Protein AF-A0A847HQ14-F1 (afdb_monomer_lite)

Foldseek 3Di:
DVVVVVVVCVPPVDPPDDDPVVVVLVVLLVVLVVLLVVLVVVVVVCVVVVVPDPVSVVVSVVSPVVSCVSVVVSVVVVVDDDPPPPPPPVVVVVVVVVVVVVVVVVVVVCVVVPHPVVVVLVVLLVVLLVLVLVLLVLQLCLQQPCDPPHNPDTHGDFGDQDSVSSQVSRDPDRRDQARPPPRHGWDWDDPDRFKIKTKDAGQAFDDDPALRQSGDHHTIDIHIDGSPDDSRD

Structure (mmCIF, N/CA/C/O backbone):
data_AF-A0A847HQ14-F1
#
_entry.id   AF-A0A847HQ14-F1
#
loop_
_atom_site.group_PDB
_atom_site.id
_atom_site.type_symbol
_atom_site.label_atom_id
_atom_site.label_alt_id
_atom_site.label_comp_id
_atom_site.label_asym_id
_atom_site.label_entity_id
_atom_site.label_seq_id
_atom_site.pdbx_PDB_ins_code
_atom_site.Cartn_x
_atom_site.Cartn_y
_atom_site.Cartn_z
_atom_site.occupancy
_atom_site.B_iso_or_equiv
_atom_site.auth_seq_id
_atom_site.auth_comp_id
_atom_site.auth_asym_id
_atom_site.auth_atom_id
_atom_site.pdbx_PDB_model_num
ATOM 1 N N . LEU A 1 1 ? 15.972 20.945 -44.635 1.00 46.16 1 LEU A N 1
ATOM 2 C CA . LEU A 1 1 ? 17.225 21.234 -43.891 1.00 46.16 1 LEU A CA 1
ATOM 3 C C . LEU A 1 1 ? 18.258 20.093 -43.917 1.00 46.16 1 LEU A C 1
ATOM 5 O O . LEU A 1 1 ? 19.438 20.391 -44.000 1.00 46.16 1 LEU A O 1
ATOM 9 N N . SER A 1 2 ? 17.854 18.816 -43.976 1.00 41.84 2 SER A N 1
ATOM 10 C CA . SER A 1 2 ? 18.766 17.648 -44.037 1.00 41.84 2 SER A CA 1
ATOM 11 C C . SER A 1 2 ? 19.684 17.559 -45.283 1.00 41.84 2 SER A C 1
ATOM 13 O O . SER A 1 2 ? 20.801 17.065 -45.177 1.00 41.84 2 SER A O 1
ATOM 15 N N . ARG A 1 3 ? 19.291 18.093 -46.454 1.00 42.69 3 ARG A N 1
ATOM 16 C CA . ARG A 1 3 ? 20.113 18.004 -47.685 1.00 42.69 3 ARG A CA 1
ATOM 17 C C . ARG A 1 3 ? 21.369 18.887 -47.696 1.00 42.69 3 ARG A C 1
ATOM 19 O O . ARG A 1 3 ? 22.329 18.534 -48.368 1.00 42.69 3 ARG A O 1
ATOM 26 N N . ARG A 1 4 ? 21.387 20.013 -46.968 1.00 46.00 4 ARG A N 1
ATOM 27 C CA . ARG A 1 4 ? 22.552 20.924 -46.964 1.00 46.00 4 ARG A CA 1
ATOM 28 C C . ARG A 1 4 ? 23.667 20.449 -46.030 1.00 46.00 4 ARG A C 1
ATOM 30 O O . ARG A 1 4 ? 24.830 20.616 -46.362 1.00 46.00 4 ARG A O 1
ATOM 37 N N . VAL A 1 5 ? 23.315 19.741 -44.955 1.00 51.53 5 VAL A N 1
ATOM 38 C CA . VAL A 1 5 ? 24.290 19.142 -44.028 1.00 51.53 5 VAL A CA 1
ATOM 39 C C . VAL A 1 5 ? 25.118 18.050 -44.717 1.00 51.53 5 VAL A C 1
ATOM 41 O O . VAL A 1 5 ? 26.328 17.996 -44.537 1.00 51.53 5 VAL A O 1
ATOM 44 N N . ASN A 1 6 ? 24.505 17.239 -45.588 1.00 49.66 6 ASN A N 1
ATOM 45 C CA . ASN A 1 6 ? 25.247 16.238 -46.367 1.00 49.66 6 ASN A CA 1
ATOM 46 C C . ASN A 1 6 ? 26.172 16.851 -47.426 1.00 49.66 6 ASN A C 1
ATOM 48 O O . ASN A 1 6 ? 27.170 16.232 -47.786 1.00 49.66 6 ASN A O 1
ATOM 52 N N . HIS A 1 7 ? 25.870 18.053 -47.925 1.00 49.00 7 HIS A N 1
ATOM 53 C CA . HIS A 1 7 ? 26.716 18.699 -48.926 1.00 49.00 7 HIS A CA 1
ATOM 54 C C . HIS A 1 7 ? 28.004 19.260 -48.299 1.00 49.00 7 HIS A C 1
ATOM 56 O O . HIS A 1 7 ? 29.077 19.096 -48.878 1.00 49.00 7 HIS A O 1
ATOM 62 N N . ASP A 1 8 ? 27.939 19.810 -47.081 1.00 47.72 8 ASP A N 1
ATOM 63 C CA . ASP A 1 8 ? 29.121 20.331 -46.370 1.00 47.72 8 ASP A CA 1
ATOM 64 C C . ASP A 1 8 ? 30.094 19.243 -45.885 1.00 47.72 8 ASP A C 1
ATOM 66 O O . ASP A 1 8 ? 31.294 19.494 -45.749 1.00 47.72 8 ASP A O 1
ATOM 70 N N . ILE A 1 9 ? 29.626 18.004 -45.713 1.00 50.81 9 ILE A N 1
ATOM 71 C CA . ILE A 1 9 ? 30.481 16.858 -45.359 1.00 50.81 9 ILE A CA 1
ATOM 72 C C . ILE A 1 9 ? 31.411 16.462 -46.525 1.00 50.81 9 ILE A C 1
ATOM 74 O O . ILE A 1 9 ? 32.497 15.931 -46.295 1.00 50.81 9 ILE A O 1
ATOM 78 N N . SER A 1 10 ? 31.042 16.778 -47.773 1.00 53.38 10 SER A N 1
ATOM 79 C CA . SER A 1 10 ? 31.854 16.462 -48.961 1.00 53.38 10 SER A CA 1
ATOM 80 C C . SER A 1 10 ? 33.088 17.359 -49.129 1.00 53.38 10 SER A C 1
ATOM 82 O O . SER A 1 10 ? 34.055 16.954 -49.771 1.00 53.38 10 SER A O 1
ATOM 84 N N . LYS A 1 11 ? 33.094 18.551 -48.514 1.00 49.44 11 LYS A N 1
ATOM 85 C CA . LYS A 1 11 ? 34.142 19.565 -48.724 1.00 49.44 11 LYS A CA 1
ATOM 86 C C . LYS A 1 11 ? 35.293 19.522 -47.714 1.00 49.44 11 LYS A C 1
ATOM 88 O O . LYS A 1 11 ? 36.318 20.140 -47.967 1.00 49.44 11 LYS A O 1
ATOM 93 N N . ASN A 1 12 ? 35.178 18.771 -46.612 1.00 44.72 12 ASN A N 1
ATOM 94 C CA . ASN A 1 12 ? 36.245 18.637 -45.605 1.00 44.72 12 ASN A CA 1
ATOM 95 C C . ASN A 1 12 ? 36.453 17.175 -45.141 1.00 44.72 12 ASN A C 1
ATOM 97 O O . ASN A 1 12 ? 36.069 16.807 -44.027 1.00 44.72 12 ASN A O 1
ATOM 101 N N . PRO A 1 13 ? 37.115 16.325 -45.947 1.00 51.06 13 PRO A N 1
ATOM 102 C CA . PRO A 1 13 ? 37.308 14.900 -45.649 1.00 51.06 13 PRO A CA 1
ATOM 103 C C . PRO A 1 13 ? 38.312 14.587 -44.516 1.00 51.06 13 PRO A C 1
ATOM 105 O O . PRO A 1 13 ? 38.448 13.421 -44.142 1.00 51.06 13 PRO A O 1
ATOM 108 N N . LEU A 1 14 ? 38.989 15.593 -43.941 1.00 49.09 14 LEU A N 1
ATOM 109 C CA . LEU A 1 14 ? 40.085 15.412 -42.972 1.00 49.09 14 LEU A CA 1
ATOM 110 C C . LEU A 1 14 ? 39.753 15.753 -41.504 1.00 49.09 14 LEU A C 1
ATOM 112 O O . LEU A 1 14 ? 40.574 15.476 -40.637 1.00 49.09 14 LEU A O 1
ATOM 116 N N . LYS A 1 15 ? 38.563 16.282 -41.174 1.00 46.00 15 LYS A N 1
ATOM 117 C CA . LYS A 1 15 ? 38.187 16.582 -39.767 1.00 46.00 15 LYS A CA 1
ATOM 118 C C . LYS A 1 15 ? 37.065 15.719 -39.172 1.00 46.00 15 LYS A C 1
ATOM 120 O O . LYS A 1 15 ? 36.855 15.758 -37.967 1.00 46.00 15 LYS A O 1
ATOM 125 N N . ALA A 1 16 ? 36.394 14.882 -39.967 1.00 48.59 16 ALA A N 1
ATOM 126 C CA . ALA A 1 16 ? 35.278 14.035 -39.506 1.00 48.59 16 ALA A CA 1
ATOM 127 C C . ALA A 1 16 ? 35.567 12.518 -39.558 1.00 48.59 16 ALA A C 1
ATOM 129 O O . ALA A 1 16 ? 34.676 11.682 -39.364 1.00 48.59 16 ALA A O 1
ATOM 130 N N . LYS A 1 17 ? 36.815 12.124 -39.831 1.00 53.62 17 LYS A N 1
ATOM 131 C CA . LYS A 1 17 ? 37.235 10.720 -39.863 1.00 53.62 17 LYS A CA 1
ATOM 132 C C . LYS A 1 17 ? 38.239 10.451 -38.742 1.00 53.62 17 LYS A C 1
ATOM 134 O O . LYS A 1 17 ? 39.320 11.014 -38.718 1.00 53.62 17 LYS A O 1
ATOM 139 N N . SER A 1 18 ? 37.879 9.515 -37.861 1.00 53.06 18 SER A N 1
ATOM 140 C CA . SER A 1 18 ? 38.777 8.649 -37.076 1.00 53.06 18 SER A CA 1
ATOM 141 C C . SER A 1 18 ? 38.842 8.884 -35.559 1.00 53.06 18 SER A C 1
ATOM 143 O O . SER A 1 18 ? 38.442 7.978 -34.837 1.00 53.06 18 SER A O 1
ATOM 145 N N . ALA A 1 19 ? 39.255 10.042 -35.031 1.00 57.56 19 ALA A N 1
ATOM 146 C CA . ALA A 1 19 ? 39.582 10.144 -33.593 1.00 57.56 19 ALA A CA 1
ATOM 147 C C . ALA A 1 19 ? 38.363 10.087 -32.645 1.00 57.56 19 ALA A C 1
ATOM 149 O O . ALA A 1 19 ? 38.283 9.206 -31.794 1.00 57.56 19 ALA A O 1
ATOM 150 N N . ILE A 1 20 ? 37.371 10.965 -32.832 1.00 61.06 20 ILE A N 1
ATOM 151 C CA . ILE A 1 20 ? 36.184 11.050 -31.957 1.00 61.06 20 ILE A CA 1
ATOM 152 C C . ILE A 1 20 ? 35.288 9.812 -32.048 1.00 61.06 20 ILE A C 1
ATOM 154 O O . ILE A 1 20 ? 34.807 9.321 -31.034 1.00 61.06 20 ILE A O 1
ATOM 158 N N . ARG A 1 21 ? 35.102 9.248 -33.248 1.00 63.72 21 ARG A N 1
ATOM 159 C CA . ARG A 1 21 ? 34.315 8.017 -33.425 1.00 63.72 21 ARG A CA 1
ATOM 160 C C . ARG A 1 21 ? 35.002 6.804 -32.792 1.00 63.72 21 ARG A C 1
ATOM 162 O O . ARG A 1 21 ? 34.324 5.990 -32.171 1.00 63.72 21 ARG A O 1
ATOM 169 N N . ARG A 1 22 ? 36.331 6.687 -32.918 1.00 62.12 22 ARG A N 1
ATOM 170 C CA . ARG A 1 22 ? 37.094 5.627 -32.239 1.00 62.12 22 ARG A CA 1
ATOM 171 C C . ARG A 1 22 ? 37.032 5.807 -30.728 1.00 62.12 22 ARG A C 1
ATOM 173 O O . ARG A 1 22 ? 36.724 4.844 -30.042 1.00 62.12 22 ARG A O 1
ATOM 180 N N . TRP A 1 23 ? 37.225 7.026 -30.225 1.00 68.62 23 TRP A N 1
ATOM 181 C CA . TRP A 1 23 ? 37.146 7.316 -28.793 1.00 68.62 23 TRP A CA 1
ATOM 182 C C . TRP A 1 23 ? 35.764 7.009 -28.209 1.00 68.62 23 TRP A C 1
ATOM 184 O O . TRP A 1 23 ? 35.685 6.303 -27.213 1.00 68.62 23 TRP A O 1
ATOM 194 N N . LEU A 1 24 ? 34.677 7.416 -28.875 1.00 65.25 24 LEU A N 1
ATOM 195 C CA . LEU A 1 24 ? 33.313 7.066 -28.459 1.00 65.25 24 LEU A CA 1
ATOM 196 C C . LEU A 1 24 ? 33.080 5.550 -28.451 1.00 65.25 24 LEU A C 1
ATOM 198 O O . LEU A 1 24 ? 32.480 5.033 -27.517 1.00 65.25 24 LEU A O 1
ATOM 202 N N . THR A 1 25 ? 33.602 4.826 -29.445 1.00 69.50 25 THR A N 1
ATOM 203 C CA . THR A 1 25 ? 33.488 3.358 -29.498 1.00 69.50 25 THR A CA 1
ATOM 204 C C . THR A 1 25 ? 34.255 2.704 -28.345 1.00 69.50 25 THR A C 1
ATOM 206 O O . THR A 1 25 ? 33.701 1.876 -27.624 1.00 69.50 25 THR A O 1
ATOM 209 N N . TYR A 1 26 ? 35.503 3.117 -28.107 1.00 71.75 26 TYR A N 1
ATOM 210 C CA . TYR A 1 26 ? 36.303 2.631 -26.980 1.00 71.75 26 TYR A CA 1
ATOM 211 C C . TYR A 1 26 ? 35.677 2.983 -25.628 1.00 71.75 26 TYR A C 1
ATOM 213 O O . TYR A 1 26 ? 35.681 2.154 -24.724 1.00 71.75 26 TYR A O 1
ATOM 221 N N . PHE A 1 27 ? 35.073 4.163 -25.504 1.00 75.56 27 PHE A N 1
ATOM 222 C CA . PHE A 1 27 ? 34.365 4.582 -24.299 1.00 75.56 27 PHE A CA 1
ATOM 223 C C . PHE A 1 27 ? 33.127 3.712 -24.037 1.00 75.56 27 PHE A C 1
ATOM 225 O O . PHE A 1 27 ? 32.940 3.226 -22.923 1.00 75.56 27 PHE A O 1
ATOM 232 N N . THR A 1 28 ? 32.322 3.414 -25.065 1.00 76.00 28 THR A N 1
ATOM 233 C CA . THR A 1 28 ? 31.183 2.488 -24.922 1.00 76.00 28 THR A CA 1
ATOM 234 C C . THR A 1 28 ? 31.617 1.059 -24.592 1.00 76.00 28 THR A C 1
ATOM 236 O O . THR A 1 28 ? 30.955 0.393 -23.797 1.00 76.00 28 THR A O 1
ATOM 239 N N . LEU A 1 29 ? 32.749 0.595 -25.139 1.00 75.94 29 LEU A N 1
ATOM 240 C CA . LEU A 1 29 ? 33.327 -0.713 -24.814 1.00 75.94 29 LEU A CA 1
ATOM 241 C C . LEU A 1 29 ? 33.802 -0.774 -23.359 1.00 75.94 29 LEU A C 1
ATOM 243 O O . LEU A 1 29 ? 33.545 -1.765 -22.678 1.00 75.94 29 LEU A O 1
ATOM 247 N N . LEU A 1 30 ? 34.433 0.296 -22.868 1.00 77.94 30 LEU A N 1
ATOM 248 C CA . LEU A 1 30 ? 34.861 0.412 -21.475 1.00 77.94 30 LEU A CA 1
ATOM 249 C C . LEU A 1 30 ? 33.661 0.337 -20.523 1.00 77.94 30 LEU A C 1
ATOM 251 O O . LEU A 1 30 ? 33.673 -0.458 -19.585 1.00 77.94 30 LEU A O 1
ATOM 255 N N . ILE A 1 31 ? 32.604 1.109 -20.798 1.00 77.81 31 ILE A N 1
ATOM 256 C CA . ILE A 1 31 ? 31.373 1.096 -19.993 1.00 77.81 31 ILE A CA 1
ATOM 257 C C . ILE A 1 31 ? 30.716 -0.285 -20.027 1.00 77.81 31 ILE A C 1
ATOM 259 O O . ILE A 1 31 ? 30.331 -0.804 -18.985 1.00 77.81 31 ILE A O 1
ATOM 263 N N . THR A 1 32 ? 30.616 -0.902 -21.206 1.00 75.38 32 THR A N 1
ATOM 264 C CA . THR A 1 32 ? 29.996 -2.227 -21.363 1.00 75.38 32 THR A CA 1
ATOM 265 C C . THR A 1 32 ? 30.755 -3.296 -20.574 1.00 75.38 32 THR A C 1
ATOM 267 O O . THR A 1 32 ? 30.140 -4.094 -19.872 1.00 75.38 32 THR A O 1
ATOM 270 N N . SER A 1 33 ? 32.091 -3.271 -20.628 1.00 76.69 33 SER A N 1
ATOM 271 C CA . SER A 1 33 ? 32.945 -4.158 -19.831 1.00 76.69 33 SER A CA 1
ATOM 272 C C . SER A 1 33 ? 32.758 -3.930 -18.325 1.00 76.69 33 SER A C 1
ATOM 274 O O . SER A 1 33 ? 32.558 -4.882 -17.572 1.00 76.69 33 SER A O 1
ATOM 276 N N . GLY A 1 34 ? 32.729 -2.668 -17.880 1.00 81.50 34 GLY A N 1
ATOM 277 C CA . GLY A 1 34 ? 32.487 -2.323 -16.476 1.00 81.50 34 GLY A CA 1
ATOM 278 C C . GLY A 1 34 ? 31.122 -2.798 -15.969 1.00 81.50 34 GLY A C 1
ATOM 279 O O . GLY A 1 34 ? 31.032 -3.355 -14.876 1.00 81.50 34 GLY A O 1
ATOM 280 N N . LEU A 1 35 ? 30.071 -2.657 -16.784 1.00 81.50 35 LEU A N 1
ATOM 281 C CA . LEU A 1 35 ? 28.738 -3.182 -16.477 1.00 81.50 35 LEU A CA 1
ATOM 282 C C . LEU A 1 35 ? 28.742 -4.713 -16.361 1.00 81.50 35 LEU A C 1
ATOM 284 O O . LEU A 1 35 ? 28.103 -5.253 -15.461 1.00 81.50 35 LEU A O 1
ATOM 288 N N . PHE A 1 36 ? 29.481 -5.422 -17.217 1.00 78.69 36 PHE A N 1
ATOM 289 C CA . PHE A 1 36 ? 29.605 -6.881 -17.139 1.00 78.69 36 PHE A CA 1
ATOM 290 C C . PHE A 1 36 ? 30.290 -7.333 -15.840 1.00 78.69 36 PHE A C 1
ATOM 292 O O . PHE A 1 36 ? 29.802 -8.220 -15.145 1.00 78.69 36 PHE A O 1
ATOM 299 N N . VAL A 1 37 ? 31.393 -6.682 -15.464 1.00 80.56 37 VAL A N 1
ATOM 300 C CA . VAL A 1 37 ? 32.093 -6.997 -14.210 1.00 80.56 37 VAL A CA 1
ATOM 301 C C . VAL A 1 37 ? 31.215 -6.667 -13.001 1.00 80.56 37 VAL A C 1
ATOM 303 O O . VAL A 1 37 ? 31.055 -7.504 -12.116 1.00 80.56 37 VAL A O 1
ATOM 306 N N . GLY A 1 38 ? 30.581 -5.492 -12.984 1.00 81.50 38 GLY A N 1
ATOM 307 C CA . GLY A 1 38 ? 29.682 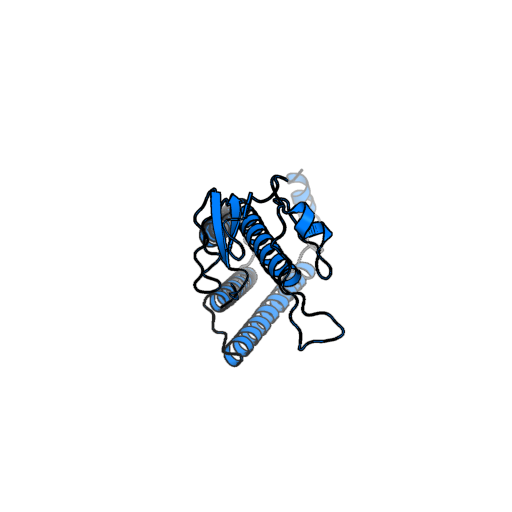-5.088 -11.900 1.00 81.50 38 GLY A CA 1
ATOM 308 C C . GLY A 1 38 ? 28.473 -6.014 -11.747 1.00 81.50 38 GLY A C 1
ATOM 309 O O . GLY A 1 38 ? 28.100 -6.358 -10.628 1.00 81.50 38 GLY A O 1
ATOM 310 N N . THR A 1 39 ? 27.892 -6.475 -12.859 1.00 80.19 39 THR A N 1
ATOM 311 C CA . THR A 1 39 ? 26.776 -7.438 -12.832 1.00 80.19 39 THR A CA 1
ATOM 312 C C . THR A 1 39 ? 27.202 -8.812 -12.327 1.00 80.19 39 THR A C 1
ATOM 314 O O . THR A 1 39 ? 26.470 -9.403 -11.536 1.00 80.19 39 THR A O 1
ATOM 317 N N . MET A 1 40 ? 28.390 -9.294 -12.704 1.00 74.19 40 MET A N 1
ATOM 318 C CA . MET A 1 40 ? 28.946 -10.538 -12.160 1.00 74.19 40 MET A CA 1
ATOM 319 C C . MET A 1 40 ? 29.180 -10.433 -10.646 1.00 74.19 40 MET A C 1
ATOM 321 O O . MET A 1 40 ? 28.815 -11.336 -9.899 1.00 74.19 40 MET A O 1
ATOM 325 N N . ILE A 1 41 ? 29.730 -9.308 -10.180 1.00 82.75 41 ILE A N 1
ATOM 326 C CA . ILE A 1 41 ? 29.961 -9.052 -8.752 1.00 82.75 41 ILE A CA 1
ATOM 327 C C . ILE A 1 41 ? 28.637 -9.025 -7.978 1.00 82.75 41 ILE A C 1
ATOM 329 O O . ILE A 1 41 ? 28.513 -9.701 -6.959 1.00 82.75 41 ILE A O 1
ATOM 333 N N . ALA A 1 42 ? 27.635 -8.292 -8.472 1.00 76.75 42 ALA A N 1
ATOM 334 C CA . ALA A 1 42 ? 26.315 -8.233 -7.845 1.00 76.75 42 ALA A CA 1
ATOM 335 C C . ALA A 1 42 ? 25.667 -9.624 -7.747 1.00 76.75 42 ALA A C 1
ATOM 337 O O . ALA A 1 42 ? 25.034 -9.937 -6.741 1.00 76.75 42 ALA A O 1
ATOM 338 N N . LEU A 1 43 ? 25.848 -10.470 -8.770 1.00 77.06 43 LEU A N 1
ATOM 339 C CA . LEU A 1 43 ? 25.335 -11.840 -8.773 1.00 77.06 43 LEU A CA 1
ATOM 340 C C . LEU A 1 43 ? 26.006 -12.711 -7.718 1.00 77.06 43 LEU A C 1
ATOM 342 O O . LEU A 1 43 ? 25.325 -13.474 -7.037 1.00 77.06 43 LEU A O 1
ATOM 346 N N . ILE A 1 44 ? 27.318 -12.565 -7.551 1.00 80.75 44 ILE A N 1
ATOM 347 C CA . ILE A 1 44 ? 28.072 -13.290 -6.531 1.00 80.75 44 ILE A CA 1
ATOM 348 C C . ILE A 1 44 ? 27.621 -12.874 -5.127 1.00 80.75 44 ILE A C 1
ATOM 350 O O . ILE A 1 44 ? 27.351 -13.745 -4.305 1.00 80.75 44 ILE A O 1
ATOM 354 N N . PHE A 1 45 ? 27.485 -11.573 -4.851 1.00 77.75 45 PHE A N 1
ATOM 355 C CA . PHE A 1 45 ? 27.036 -11.107 -3.533 1.00 77.75 45 PHE A CA 1
ATOM 356 C C . PHE A 1 45 ? 25.608 -11.553 -3.210 1.00 77.75 45 PHE A C 1
ATOM 358 O O . PHE A 1 45 ? 25.378 -12.104 -2.140 1.00 77.75 45 PHE A O 1
ATOM 365 N N . SER A 1 46 ? 24.681 -11.442 -4.164 1.00 70.19 46 SER A N 1
ATOM 366 C CA . SER A 1 46 ? 23.306 -11.923 -3.975 1.00 70.19 46 SER A CA 1
ATOM 367 C C . SER A 1 46 ? 23.229 -13.448 -3.788 1.00 70.19 46 SER A C 1
ATOM 369 O O . SER A 1 46 ? 22.388 -13.932 -3.032 1.00 70.19 46 SER A O 1
ATOM 371 N N . PHE A 1 47 ? 24.126 -14.217 -4.422 1.00 73.25 47 PHE A N 1
ATOM 372 C CA . PHE A 1 47 ? 24.266 -15.656 -4.170 1.00 73.25 47 PHE A CA 1
ATOM 373 C C . PHE A 1 47 ? 24.763 -15.954 -2.753 1.00 73.25 47 PHE A C 1
ATOM 375 O O . PHE A 1 47 ? 24.225 -16.840 -2.092 1.00 73.25 47 PHE A O 1
ATOM 382 N N . LEU A 1 48 ? 25.769 -15.210 -2.286 1.00 73.81 48 LEU A N 1
ATOM 383 C CA . LEU A 1 48 ? 26.361 -15.365 -0.953 1.00 73.81 48 LEU A CA 1
ATOM 384 C C . LEU A 1 48 ? 25.387 -14.987 0.170 1.00 73.81 48 LEU A C 1
ATOM 386 O O . LEU A 1 48 ? 25.422 -15.596 1.234 1.00 73.81 48 LEU A O 1
ATOM 390 N N . GLU A 1 49 ? 24.509 -14.017 -0.077 1.00 75.94 49 GLU A N 1
ATOM 391 C CA . GLU A 1 49 ? 23.460 -13.586 0.855 1.00 75.94 49 GLU A CA 1
ATOM 392 C C . GLU A 1 49 ? 22.256 -14.546 0.889 1.00 75.94 49 GLU A C 1
ATOM 394 O O . GLU A 1 49 ? 21.390 -14.423 1.752 1.00 75.94 49 GLU A O 1
ATOM 399 N N . GLY A 1 50 ? 22.189 -15.526 -0.022 1.00 66.50 50 GLY A N 1
ATOM 400 C CA . GLY A 1 50 ? 21.097 -16.503 -0.088 1.00 66.50 50 GLY A CA 1
ATOM 401 C C . GLY A 1 50 ? 19.791 -15.959 -0.682 1.00 66.50 50 GLY A C 1
ATOM 402 O O . GLY A 1 50 ? 18.814 -16.697 -0.800 1.00 66.50 50 GLY A O 1
ATOM 403 N N . GLU A 1 51 ? 19.764 -14.701 -1.129 1.00 62.62 51 GLU A N 1
ATOM 404 C CA . GLU A 1 51 ? 18.604 -14.056 -1.752 1.00 62.62 51 GLU A CA 1
ATOM 405 C C . GLU A 1 51 ? 18.500 -14.354 -3.257 1.00 62.62 51 GLU A C 1
ATOM 407 O O . GLU A 1 51 ? 18.347 -13.453 -4.090 1.00 62.62 51 GLU A O 1
ATOM 412 N N . PHE A 1 52 ? 18.563 -15.633 -3.641 1.00 62.62 52 PHE A N 1
ATO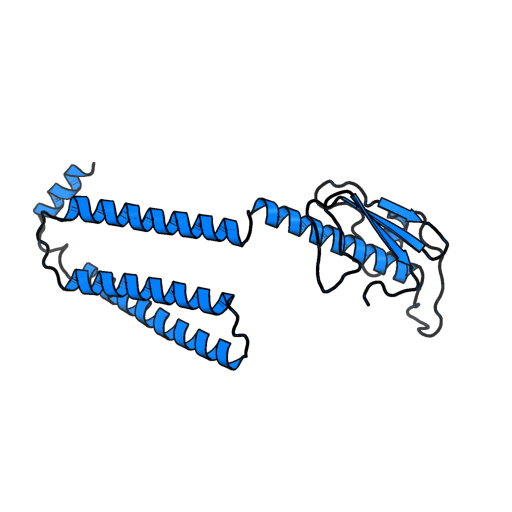M 413 C CA . PHE A 1 52 ? 18.450 -16.048 -5.043 1.00 62.62 52 PHE A CA 1
ATOM 414 C C . PHE A 1 52 ? 17.003 -15.923 -5.551 1.00 62.62 52 PHE A C 1
ATOM 416 O O . PHE A 1 52 ? 16.286 -16.897 -5.779 1.00 62.62 52 PHE A O 1
ATOM 423 N N . THR A 1 53 ? 16.530 -14.687 -5.703 1.00 70.38 53 THR A N 1
ATOM 424 C CA . THR A 1 53 ? 15.174 -14.397 -6.167 1.00 70.38 53 THR A CA 1
ATOM 425 C C . THR A 1 53 ? 15.117 -14.410 -7.695 1.00 70.38 53 THR A C 1
ATOM 427 O O . THR A 1 53 ? 15.984 -13.870 -8.385 1.00 70.38 53 THR A O 1
ATOM 430 N N . ILE A 1 54 ? 14.037 -14.958 -8.262 1.00 71.44 54 ILE A N 1
ATOM 431 C CA . ILE A 1 54 ? 13.779 -14.937 -9.718 1.00 71.44 54 ILE A CA 1
ATOM 432 C C . ILE A 1 54 ? 13.831 -13.497 -10.269 1.00 71.44 54 ILE A C 1
ATOM 434 O O . ILE A 1 54 ? 14.288 -13.253 -11.386 1.00 71.44 54 ILE A O 1
ATOM 438 N N . ARG A 1 55 ? 13.419 -12.518 -9.451 1.00 66.56 55 ARG A N 1
ATOM 439 C CA . ARG A 1 55 ? 13.466 -11.082 -9.769 1.00 66.56 55 ARG A CA 1
ATOM 440 C C . ARG A 1 55 ? 14.899 -10.574 -9.946 1.00 66.56 55 ARG A C 1
ATOM 442 O O . ARG A 1 55 ? 15.131 -9.736 -10.813 1.00 66.56 55 ARG A O 1
ATOM 449 N N . PHE A 1 56 ? 15.846 -11.062 -9.147 1.00 72.12 56 PHE A N 1
ATOM 450 C CA . PHE A 1 56 ? 17.260 -10.719 -9.271 1.00 72.12 56 PHE A CA 1
ATOM 451 C C . PHE A 1 56 ? 17.875 -11.331 -10.539 1.00 72.12 56 PHE A C 1
ATOM 453 O O . PHE A 1 56 ? 18.499 -10.617 -11.328 1.00 72.12 56 PHE A O 1
ATOM 460 N N . LEU A 1 57 ? 17.597 -12.612 -10.805 1.00 73.06 57 LEU A N 1
ATOM 461 C CA . LEU A 1 57 ? 18.087 -13.314 -11.996 1.00 73.06 57 LEU A CA 1
ATOM 462 C C . LEU A 1 57 ? 17.651 -12.619 -13.300 1.00 73.06 57 LEU A C 1
ATOM 464 O O . LEU A 1 57 ? 18.466 -12.396 -14.196 1.00 73.06 57 LEU A O 1
ATOM 468 N N . LEU A 1 58 ? 16.377 -12.216 -13.383 1.00 71.69 58 LEU A N 1
ATOM 469 C CA . LEU A 1 58 ? 15.841 -11.489 -14.538 1.00 71.69 58 LEU A CA 1
ATOM 470 C C . LEU A 1 58 ? 16.536 -10.134 -14.749 1.00 71.69 58 LEU A C 1
ATOM 472 O O . LEU A 1 58 ? 16.863 -9.795 -15.886 1.00 71.69 58 LEU A O 1
ATOM 476 N N . LYS A 1 59 ? 16.820 -9.375 -13.678 1.00 70.44 59 LYS A N 1
ATOM 477 C CA . LYS A 1 59 ? 17.554 -8.095 -13.772 1.00 70.44 59 LYS A CA 1
ATOM 478 C C . LYS A 1 59 ? 18.957 -8.292 -14.352 1.00 70.44 59 LYS A C 1
ATOM 480 O O . LYS A 1 59 ? 19.355 -7.542 -15.245 1.00 70.44 59 LYS A O 1
ATOM 485 N N . VAL A 1 60 ? 19.686 -9.310 -13.889 1.00 76.44 60 VAL A N 1
ATOM 486 C CA . VAL A 1 60 ? 21.037 -9.613 -14.391 1.00 76.44 60 VAL A CA 1
ATOM 487 C C . VAL A 1 60 ? 20.996 -10.069 -15.851 1.00 76.44 60 VAL A C 1
ATOM 489 O O . VAL A 1 60 ? 21.780 -9.579 -16.664 1.00 76.44 60 VAL A O 1
ATOM 492 N N . ALA A 1 61 ? 20.051 -10.937 -16.222 1.00 75.56 61 ALA A N 1
ATOM 493 C CA . ALA A 1 61 ? 19.906 -11.420 -17.596 1.00 75.56 61 ALA A CA 1
ATOM 494 C C . ALA A 1 61 ? 19.629 -10.285 -18.600 1.00 75.56 61 ALA A C 1
ATOM 496 O O . ALA A 1 61 ? 20.219 -10.258 -19.684 1.00 75.56 61 ALA A O 1
ATOM 497 N N . VAL A 1 62 ? 18.783 -9.312 -18.236 1.00 80.44 62 VAL A N 1
ATOM 498 C CA . VAL A 1 62 ? 18.521 -8.124 -19.068 1.00 80.44 62 VAL A CA 1
ATOM 499 C C . VAL A 1 62 ? 19.797 -7.302 -19.264 1.00 80.44 62 VAL A C 1
ATOM 501 O O . VAL A 1 62 ? 20.119 -6.940 -20.397 1.00 80.44 62 VAL A O 1
ATOM 504 N N . LEU A 1 63 ? 20.556 -7.046 -18.194 1.00 77.44 63 LEU A N 1
ATOM 505 C CA . LEU A 1 63 ? 21.801 -6.273 -18.275 1.00 77.44 63 LEU A CA 1
ATOM 506 C C . LEU A 1 63 ? 22.862 -6.971 -19.137 1.00 77.44 63 LEU A C 1
ATOM 508 O O . LEU A 1 63 ? 23.478 -6.323 -19.985 1.00 77.44 63 LEU A O 1
ATOM 512 N N . LEU A 1 64 ? 23.025 -8.289 -18.985 1.00 73.56 64 LEU A N 1
ATOM 513 C CA . LEU A 1 64 ? 23.915 -9.089 -19.831 1.00 73.56 64 LEU A CA 1
ATOM 514 C C . LEU A 1 64 ? 23.492 -9.048 -21.301 1.00 73.56 64 LEU A C 1
ATOM 516 O O . LEU A 1 64 ? 24.337 -8.882 -22.178 1.00 73.56 64 LEU A O 1
ATOM 520 N N . THR A 1 65 ? 22.190 -9.138 -21.576 1.00 77.44 65 THR A N 1
ATOM 521 C CA . THR A 1 65 ? 21.668 -9.076 -22.947 1.00 77.44 65 THR A CA 1
ATOM 522 C C . THR A 1 65 ? 21.974 -7.727 -23.588 1.00 77.44 65 THR A C 1
ATOM 524 O O . THR A 1 65 ? 22.487 -7.692 -24.704 1.00 77.44 65 THR A O 1
ATOM 527 N N . ILE A 1 66 ? 21.725 -6.617 -22.881 1.00 77.88 66 ILE A N 1
ATOM 528 C CA . ILE A 1 66 ? 22.038 -5.267 -23.374 1.00 77.88 66 ILE A CA 1
ATOM 529 C C . ILE A 1 66 ? 23.538 -5.140 -23.654 1.00 77.88 66 ILE A C 1
ATOM 531 O O . ILE A 1 66 ? 23.905 -4.673 -24.730 1.00 77.88 66 ILE A O 1
ATOM 535 N N . ALA A 1 67 ? 24.386 -5.596 -22.726 1.00 72.00 67 ALA A N 1
ATOM 536 C CA . ALA A 1 67 ? 25.839 -5.536 -22.856 1.00 72.00 67 ALA A CA 1
ATOM 537 C C . ALA A 1 67 ? 26.362 -6.353 -24.049 1.00 72.00 67 ALA A C 1
ATOM 539 O O . ALA A 1 67 ? 27.191 -5.870 -24.818 1.00 72.00 67 ALA A O 1
ATOM 540 N N . VAL A 1 68 ? 25.862 -7.576 -24.244 1.00 73.06 68 VAL A N 1
ATOM 541 C CA . VAL A 1 68 ? 26.226 -8.410 -25.399 1.00 73.06 68 VAL A CA 1
ATOM 542 C C . VAL A 1 68 ? 25.757 -7.752 -26.693 1.00 73.06 68 VAL A C 1
ATOM 544 O O . VAL A 1 68 ? 26.532 -7.651 -27.639 1.00 73.06 68 VAL A O 1
ATOM 547 N N . LEU A 1 69 ? 24.522 -7.248 -26.738 1.00 76.12 69 LEU A N 1
ATOM 548 C CA . LEU A 1 69 ? 23.954 -6.660 -27.950 1.00 76.12 69 LEU A CA 1
ATOM 549 C C . LEU A 1 69 ? 24.721 -5.402 -28.387 1.00 76.12 69 LEU A C 1
ATOM 551 O O . LEU A 1 69 ? 25.041 -5.259 -29.570 1.00 76.12 69 LEU A O 1
ATOM 555 N N . THR A 1 70 ? 25.075 -4.521 -27.444 1.00 74.94 70 THR A N 1
ATOM 556 C CA . THR A 1 70 ? 25.923 -3.354 -27.729 1.00 74.94 70 THR A CA 1
ATOM 557 C C . THR A 1 70 ? 27.328 -3.780 -28.143 1.00 74.94 70 THR A C 1
ATOM 559 O O . THR A 1 70 ? 27.823 -3.316 -29.172 1.00 74.94 70 THR A O 1
ATOM 562 N N . PHE A 1 71 ? 27.963 -4.693 -27.405 1.00 66.75 71 PHE A N 1
ATOM 563 C CA . PHE A 1 71 ? 29.313 -5.174 -27.706 1.00 66.75 71 PHE A CA 1
ATOM 564 C C . PHE A 1 71 ? 29.407 -5.822 -29.097 1.00 66.75 71 PHE A C 1
ATOM 566 O O . PHE A 1 71 ? 30.285 -5.471 -29.889 1.00 66.75 71 PHE A O 1
ATOM 573 N N . THR A 1 72 ? 28.474 -6.714 -29.440 1.00 67.31 72 THR A N 1
ATOM 574 C CA . THR A 1 72 ? 28.422 -7.379 -30.749 1.00 67.31 72 THR A CA 1
ATOM 575 C C . THR A 1 72 ? 28.145 -6.386 -31.876 1.00 67.31 72 THR A C 1
ATOM 577 O O . THR A 1 72 ? 28.804 -6.461 -32.914 1.00 67.31 72 THR A O 1
ATOM 580 N N . TYR A 1 73 ? 27.239 -5.420 -31.677 1.00 72.06 73 TYR A N 1
ATOM 581 C CA . TYR A 1 73 ? 26.997 -4.354 -32.654 1.00 72.06 73 TYR A CA 1
ATOM 582 C C . TYR A 1 73 ? 28.277 -3.561 -32.955 1.00 72.06 73 TYR A C 1
ATOM 584 O O . TYR A 1 73 ? 28.614 -3.343 -34.122 1.00 72.06 73 TYR A O 1
ATOM 592 N N . TYR A 1 74 ? 29.035 -3.181 -31.923 1.00 66.06 74 TYR A N 1
ATOM 593 C CA . TYR A 1 74 ? 30.282 -2.437 -32.105 1.00 66.06 74 TYR A CA 1
ATOM 594 C C . TYR A 1 74 ? 31.402 -3.284 -32.721 1.00 66.06 74 TYR A C 1
ATOM 596 O O . TYR A 1 74 ? 32.095 -2.794 -33.614 1.00 66.06 74 TYR A O 1
ATOM 604 N N . LEU A 1 75 ? 31.554 -4.557 -32.339 1.00 66.62 75 LEU A N 1
ATOM 605 C CA . LEU A 1 75 ? 32.514 -5.462 -32.988 1.00 66.62 75 LEU A CA 1
ATOM 606 C C . LEU A 1 75 ? 32.211 -5.654 -34.479 1.00 66.62 75 LEU A C 1
ATOM 608 O O . LEU A 1 75 ? 33.124 -5.647 -35.308 1.00 66.62 75 LEU A O 1
ATOM 612 N N . PHE A 1 76 ? 30.934 -5.793 -34.830 1.00 64.44 76 PHE A N 1
ATOM 613 C CA . PHE A 1 76 ? 30.501 -5.915 -36.218 1.00 64.44 76 PHE A CA 1
ATOM 614 C C . PHE A 1 76 ? 30.716 -4.606 -36.992 1.00 64.44 76 PHE A C 1
ATOM 616 O O . PHE A 1 76 ? 31.244 -4.622 -38.105 1.00 64.44 76 PHE A O 1
ATOM 623 N N . SER A 1 77 ? 30.418 -3.462 -36.368 1.00 60.84 77 SER A N 1
ATOM 624 C CA . SER A 1 77 ? 30.682 -2.135 -36.935 1.00 60.84 77 SER A CA 1
ATOM 625 C C . SER A 1 77 ? 32.172 -1.856 -37.164 1.00 60.84 77 SER A C 1
ATOM 627 O O . SER A 1 77 ? 32.497 -1.046 -38.030 1.00 60.84 77 SER A O 1
ATOM 629 N N . LEU A 1 78 ? 33.076 -2.485 -36.406 1.00 60.69 78 LEU A N 1
ATOM 630 C CA . LEU A 1 78 ? 34.525 -2.362 -36.603 1.00 60.69 78 LEU A CA 1
ATOM 631 C C . LEU A 1 78 ? 35.059 -3.295 -37.704 1.00 60.69 78 LEU A C 1
ATOM 633 O O . LEU A 1 78 ? 36.121 -3.017 -38.259 1.00 60.69 78 LEU A O 1
ATOM 637 N N . ARG A 1 79 ? 34.339 -4.375 -38.041 1.00 60.25 79 ARG A N 1
ATOM 638 C CA . ARG A 1 79 ? 34.740 -5.338 -39.084 1.00 60.25 79 ARG A CA 1
ATOM 639 C C . ARG A 1 79 ? 34.329 -4.944 -40.506 1.00 60.25 79 ARG A C 1
ATOM 641 O O . ARG A 1 79 ? 34.926 -5.455 -41.449 1.00 60.25 79 ARG A O 1
ATOM 648 N N . ILE A 1 80 ? 33.340 -4.069 -40.690 1.00 52.88 80 ILE A N 1
ATOM 649 C CA . ILE A 1 80 ? 32.777 -3.763 -42.018 1.00 52.88 80 ILE A CA 1
ATOM 650 C C . ILE A 1 80 ? 33.277 -2.406 -42.525 1.00 52.88 80 ILE A C 1
ATOM 652 O O . ILE A 1 80 ? 33.067 -1.378 -41.885 1.00 52.88 80 ILE A O 1
ATOM 656 N N . GLN A 1 81 ? 33.923 -2.393 -43.697 1.00 52.97 81 GLN A N 1
ATOM 657 C CA . GLN A 1 81 ? 34.274 -1.156 -44.405 1.00 52.97 81 GLN A CA 1
ATOM 658 C C . GLN A 1 81 ? 33.002 -0.472 -44.947 1.00 52.97 81 GLN A C 1
ATOM 660 O O . GLN A 1 81 ? 32.123 -1.163 -45.469 1.00 52.97 81 GLN A O 1
ATOM 665 N N . PRO A 1 82 ? 32.884 0.867 -44.851 1.00 54.59 82 PRO A N 1
ATOM 666 C CA . PRO A 1 82 ? 31.665 1.578 -45.218 1.00 54.59 82 PRO A CA 1
ATOM 667 C C . PRO A 1 82 ? 31.466 1.550 -46.738 1.00 54.59 82 PRO A C 1
ATOM 669 O O . PRO A 1 82 ? 32.130 2.277 -47.473 1.00 54.59 82 PRO A O 1
ATOM 672 N N . THR A 1 83 ? 30.552 0.706 -47.216 1.00 49.16 83 THR A N 1
ATOM 673 C CA . THR A 1 83 ? 30.053 0.743 -48.598 1.00 49.16 83 THR A CA 1
ATOM 674 C C . THR A 1 83 ? 28.668 1.389 -48.599 1.00 49.16 83 THR A C 1
ATOM 676 O O . THR A 1 83 ? 27.670 0.805 -48.189 1.00 49.16 83 THR A O 1
ATOM 679 N N . GLU A 1 84 ? 28.641 2.653 -49.018 1.00 53.44 84 GLU A N 1
ATOM 680 C CA . GLU A 1 84 ? 27.589 3.680 -48.875 1.00 53.44 84 GLU A CA 1
ATOM 681 C C . GLU A 1 84 ? 26.171 3.340 -49.412 1.00 53.44 84 GLU A C 1
ATOM 683 O O . GLU A 1 84 ? 25.285 4.188 -49.363 1.00 53.44 84 GLU A O 1
ATOM 688 N N . ALA A 1 85 ? 25.885 2.125 -49.894 1.00 47.94 85 ALA A N 1
ATOM 689 C CA . ALA A 1 85 ? 24.622 1.812 -50.583 1.00 47.94 85 ALA A CA 1
ATOM 690 C C . ALA A 1 85 ? 23.611 0.959 -49.784 1.00 47.94 85 ALA A C 1
ATOM 692 O O . ALA A 1 85 ? 22.440 0.901 -50.155 1.00 47.94 85 ALA A O 1
ATOM 693 N N . ILE A 1 86 ? 24.009 0.316 -48.678 1.00 50.72 86 ILE A N 1
ATOM 694 C CA . ILE A 1 86 ? 23.160 -0.673 -47.965 1.00 50.72 86 ILE A CA 1
ATOM 695 C C . ILE A 1 86 ? 22.484 -0.082 -46.699 1.00 50.72 86 ILE A C 1
ATOM 697 O O . ILE A 1 86 ? 21.610 -0.689 -46.078 1.00 50.72 86 ILE A O 1
ATOM 701 N N . TYR A 1 87 ? 22.824 1.156 -46.328 1.00 54.16 87 TYR A N 1
ATOM 702 C CA . TYR A 1 87 ? 22.534 1.721 -45.004 1.00 54.16 87 TYR A CA 1
ATOM 703 C C . TYR A 1 87 ? 21.107 2.269 -44.790 1.00 54.16 87 TYR A C 1
ATOM 705 O O . TYR A 1 87 ? 20.684 2.421 -43.645 1.00 54.16 87 TYR A O 1
ATOM 713 N N . GLY A 1 88 ? 20.313 2.531 -45.833 1.00 55.91 88 GLY A N 1
ATOM 714 C CA . GLY A 1 88 ? 18.987 3.156 -45.666 1.00 55.91 88 GLY A CA 1
ATOM 715 C C . GLY A 1 88 ? 17.920 2.231 -45.060 1.00 55.91 88 GLY A C 1
ATOM 716 O O . GLY A 1 88 ? 17.202 2.599 -44.127 1.00 55.91 88 GLY A O 1
ATOM 717 N N . THR A 1 89 ? 17.813 1.005 -45.573 1.00 58.69 89 THR A N 1
ATOM 718 C CA . THR A 1 89 ? 16.770 0.042 -45.179 1.00 58.69 89 THR A CA 1
ATOM 719 C C . THR A 1 89 ? 17.126 -0.705 -43.897 1.00 58.69 89 THR A C 1
ATOM 721 O O . THR A 1 89 ? 16.238 -0.966 -43.085 1.00 58.69 89 THR A O 1
ATOM 724 N N . PHE A 1 90 ? 18.412 -1.012 -43.684 1.00 63.47 90 PHE A N 1
ATOM 725 C CA . PHE A 1 90 ? 18.881 -1.729 -42.495 1.00 63.47 90 PHE A CA 1
ATOM 726 C C . PHE A 1 90 ? 18.736 -0.886 -41.221 1.00 63.47 90 PHE A C 1
ATOM 728 O O . PHE A 1 90 ? 18.165 -1.368 -40.246 1.00 63.47 90 PHE A O 1
ATOM 735 N N . HIS A 1 91 ? 19.126 0.396 -41.239 1.00 63.81 91 HIS A N 1
ATOM 736 C CA . HIS A 1 91 ? 18.950 1.277 -40.076 1.00 63.81 91 HIS A CA 1
ATOM 737 C C . HIS A 1 91 ? 17.479 1.530 -39.739 1.00 63.81 91 HIS A C 1
ATOM 739 O O . HIS A 1 91 ? 17.119 1.538 -38.564 1.00 63.81 91 HIS A O 1
ATOM 745 N N . ARG A 1 92 ? 16.608 1.684 -40.746 1.00 66.88 92 ARG A N 1
ATOM 746 C CA . ARG A 1 92 ? 15.171 1.882 -40.508 1.00 66.88 92 ARG A CA 1
ATOM 747 C C . ARG A 1 92 ? 14.519 0.634 -39.908 1.00 66.88 92 ARG A C 1
ATOM 749 O O . ARG A 1 92 ? 13.730 0.761 -38.979 1.00 66.88 92 ARG A O 1
ATOM 756 N N . ARG A 1 93 ? 14.875 -0.563 -40.393 1.00 72.19 93 ARG A N 1
ATOM 757 C CA . ARG A 1 93 ? 14.404 -1.835 -39.817 1.00 72.19 93 ARG A CA 1
ATOM 758 C C . ARG A 1 93 ? 14.947 -2.055 -38.408 1.00 72.19 93 ARG A C 1
ATOM 760 O O . ARG A 1 93 ? 14.169 -2.407 -37.535 1.00 72.19 93 ARG A O 1
ATOM 767 N N . ALA A 1 94 ? 16.231 -1.789 -38.171 1.00 73.50 94 ALA A N 1
ATOM 768 C CA . ALA A 1 94 ? 16.825 -1.882 -36.840 1.00 73.50 94 ALA A CA 1
ATOM 769 C C . ALA A 1 94 ? 16.144 -0.922 -35.849 1.00 73.50 94 ALA A C 1
ATOM 771 O O . ALA A 1 94 ? 15.777 -1.337 -34.759 1.00 73.50 94 ALA A O 1
ATOM 772 N N . LEU A 1 95 ? 15.886 0.329 -36.243 1.00 74.44 95 LEU A N 1
ATOM 773 C CA . LEU A 1 95 ? 15.208 1.311 -35.392 1.00 74.44 95 LEU A CA 1
ATOM 774 C C . LEU A 1 95 ? 13.761 0.907 -35.073 1.00 74.44 95 LEU A C 1
ATOM 776 O O . LEU A 1 95 ? 13.329 1.041 -33.931 1.00 74.44 95 LEU A O 1
ATOM 780 N N . LEU A 1 96 ? 13.033 0.366 -36.056 1.00 79.50 96 LEU A N 1
ATOM 781 C CA . LEU A 1 96 ? 11.680 -0.157 -35.848 1.00 79.50 96 LEU A CA 1
ATOM 782 C C . LEU A 1 96 ? 11.673 -1.390 -34.938 1.00 79.50 96 LEU A C 1
ATOM 784 O O . LEU A 1 96 ? 10.835 -1.468 -34.048 1.00 79.50 96 LEU A O 1
ATOM 788 N N . LEU A 1 97 ? 12.609 -2.324 -35.125 1.00 74.88 97 LEU A N 1
ATOM 789 C CA . LEU A 1 97 ? 12.711 -3.533 -34.304 1.00 74.88 97 LEU A CA 1
ATOM 790 C C . LEU A 1 97 ? 13.088 -3.209 -32.858 1.00 74.88 97 LEU A C 1
ATOM 792 O O . LEU A 1 97 ? 12.455 -3.725 -31.943 1.00 74.88 97 LEU A O 1
ATOM 796 N N . THR A 1 98 ? 14.062 -2.324 -32.636 1.00 69.25 98 THR A N 1
ATOM 797 C CA . THR A 1 98 ? 14.439 -1.901 -31.280 1.00 69.25 98 THR A CA 1
ATOM 798 C C . THR A 1 98 ? 13.312 -1.111 -30.620 1.00 69.25 98 THR A C 1
ATOM 800 O O . THR A 1 98 ? 12.988 -1.367 -29.464 1.00 69.25 98 THR A O 1
ATOM 803 N N . GLY A 1 99 ? 12.664 -0.197 -31.352 1.00 74.81 99 GLY A N 1
ATOM 804 C CA . GLY A 1 99 ? 11.498 0.534 -30.851 1.00 74.81 99 GLY A CA 1
ATOM 805 C C . GLY A 1 99 ? 10.346 -0.400 -30.475 1.00 74.81 99 GLY A C 1
ATOM 806 O O . GLY A 1 99 ? 9.753 -0.248 -29.410 1.00 74.81 99 GLY A O 1
ATOM 807 N N . PHE A 1 100 ? 10.083 -1.413 -31.302 1.00 83.81 100 PHE A N 1
ATOM 808 C CA . PHE A 1 100 ? 9.087 -2.442 -31.021 1.00 83.81 100 PHE A CA 1
ATOM 809 C C . PHE A 1 100 ? 9.463 -3.283 -29.795 1.00 83.81 100 PHE A C 1
ATOM 811 O O . PHE A 1 100 ? 8.629 -3.471 -28.917 1.00 83.81 100 PHE A O 1
ATOM 818 N N . ALA A 1 101 ? 10.716 -3.730 -29.681 1.00 78.69 101 ALA A N 1
ATOM 819 C CA . ALA A 1 101 ? 11.184 -4.506 -28.533 1.00 78.69 101 ALA A CA 1
ATOM 820 C C . ALA A 1 101 ? 11.061 -3.727 -27.210 1.00 78.69 101 ALA A C 1
ATOM 822 O O . ALA A 1 101 ? 10.642 -4.296 -26.203 1.00 78.69 101 ALA A O 1
ATOM 823 N N . VAL A 1 102 ? 11.369 -2.424 -27.216 1.00 77.69 102 VAL A N 1
ATOM 824 C CA . VAL A 1 102 ? 11.188 -1.545 -26.048 1.00 77.69 102 VAL A CA 1
ATOM 825 C C . VAL A 1 102 ? 9.706 -1.344 -25.730 1.00 77.69 102 VAL A C 1
ATOM 827 O O . VAL A 1 102 ? 9.312 -1.421 -24.572 1.00 77.69 102 VAL A O 1
ATOM 830 N N . ALA A 1 103 ? 8.860 -1.122 -26.738 1.00 80.44 103 ALA A N 1
ATOM 831 C CA . ALA A 1 103 ? 7.422 -0.992 -26.515 1.00 80.44 103 ALA A CA 1
ATOM 832 C C . ALA A 1 103 ? 6.830 -2.279 -25.916 1.00 80.44 103 ALA A C 1
ATOM 834 O O . ALA A 1 103 ? 6.089 -2.215 -24.937 1.00 80.44 103 ALA A O 1
ATOM 835 N N . VAL A 1 104 ? 7.209 -3.446 -26.447 1.00 85.25 104 VAL A N 1
ATOM 836 C CA . VAL A 1 104 ? 6.778 -4.749 -25.926 1.00 85.25 104 VAL A CA 1
ATOM 837 C C . VAL A 1 104 ? 7.267 -4.957 -24.498 1.00 85.25 104 VAL A C 1
ATOM 839 O O . VAL A 1 104 ? 6.470 -5.373 -23.666 1.00 85.25 104 VAL A O 1
ATOM 842 N N . SER A 1 105 ? 8.525 -4.645 -24.172 1.00 75.00 105 SER A N 1
ATOM 843 C CA . SER A 1 105 ? 9.035 -4.831 -22.806 1.00 75.00 105 SER A CA 1
ATOM 844 C C . SER A 1 105 ? 8.332 -3.930 -21.788 1.00 75.00 105 SER A C 1
ATOM 846 O O . SER A 1 105 ? 8.026 -4.385 -20.686 1.00 75.00 105 SER A O 1
ATOM 848 N N . VAL A 1 106 ? 8.006 -2.688 -22.162 1.00 75.81 106 VAL A N 1
ATOM 849 C CA . VAL A 1 106 ? 7.230 -1.763 -21.322 1.00 75.81 106 VAL A CA 1
ATOM 850 C C . VAL A 1 106 ? 5.807 -2.277 -21.114 1.00 75.81 106 VAL A C 1
ATOM 852 O O . VAL A 1 106 ? 5.353 -2.355 -19.974 1.00 75.81 106 VAL A O 1
ATOM 855 N N . VAL A 1 107 ? 5.119 -2.674 -22.188 1.00 80.50 107 VAL A N 1
ATOM 856 C CA . VAL A 1 107 ? 3.752 -3.217 -22.104 1.00 80.50 107 VAL A CA 1
ATOM 857 C C . VAL A 1 107 ? 3.735 -4.502 -21.277 1.00 80.50 107 VAL A C 1
ATOM 859 O O . VAL A 1 107 ? 2.901 -4.649 -20.388 1.00 80.50 107 VAL A O 1
ATOM 862 N N . TRP A 1 108 ? 4.691 -5.403 -21.499 1.00 76.44 108 TRP A N 1
ATOM 863 C CA . TRP A 1 108 ? 4.815 -6.647 -20.741 1.00 76.44 108 TRP A CA 1
ATOM 864 C C . TRP A 1 108 ? 5.092 -6.385 -19.256 1.00 76.44 108 TRP A C 1
ATOM 866 O O . TRP A 1 108 ? 4.493 -7.020 -18.389 1.00 76.44 108 TRP A O 1
ATOM 876 N N . GLY A 1 109 ? 5.952 -5.409 -18.947 1.00 70.56 109 GLY A N 1
ATOM 877 C CA . GLY A 1 109 ? 6.204 -4.964 -17.577 1.00 70.56 109 GLY A CA 1
ATOM 878 C C . GLY A 1 109 ? 4.947 -4.415 -16.896 1.00 70.56 109 GLY A C 1
ATOM 879 O O . GLY A 1 109 ? 4.677 -4.763 -15.747 1.00 70.56 109 GLY A O 1
ATOM 880 N N . MET A 1 110 ? 4.145 -3.619 -17.612 1.00 73.88 110 MET A N 1
ATOM 881 C CA . MET A 1 110 ? 2.868 -3.098 -17.107 1.00 73.88 110 MET A CA 1
ATOM 882 C C . MET A 1 110 ? 1.831 -4.202 -16.875 1.00 73.88 110 MET A C 1
ATOM 884 O O . MET A 1 110 ? 1.104 -4.141 -15.889 1.00 73.88 110 MET A O 1
ATOM 888 N N . VAL A 1 111 ? 1.769 -5.225 -17.733 1.00 77.31 111 VAL A N 1
ATOM 889 C CA . VAL A 1 111 ? 0.857 -6.366 -17.539 1.00 77.31 111 VAL A CA 1
ATOM 890 C C . VAL A 1 111 ? 1.261 -7.199 -16.317 1.00 77.31 111 VAL A C 1
ATOM 892 O O . VAL A 1 111 ? 0.391 -7.629 -15.567 1.00 77.31 111 VAL A O 1
ATOM 895 N N . LEU A 1 112 ? 2.564 -7.392 -16.073 1.00 72.62 112 LEU A N 1
ATOM 896 C CA . LEU A 1 112 ? 3.053 -8.177 -14.931 1.00 72.62 112 LEU A CA 1
ATOM 897 C C . LEU A 1 112 ? 2.920 -7.462 -13.577 1.00 72.62 112 LEU A C 1
ATOM 899 O O . LEU A 1 112 ? 2.608 -8.107 -12.580 1.00 72.62 112 LEU A O 1
ATOM 903 N N . VAL A 1 113 ? 3.212 -6.159 -13.516 1.00 71.56 113 VAL A N 1
ATOM 904 C CA . VAL A 1 113 ? 3.205 -5.382 -12.256 1.00 71.56 113 VAL A CA 1
ATOM 905 C C . VAL A 1 113 ? 1.844 -4.717 -12.001 1.00 71.56 113 VAL A C 1
ATOM 907 O O . VAL A 1 113 ? 1.542 -4.317 -10.877 1.00 71.56 113 VAL A O 1
ATOM 910 N N . GLY A 1 114 ? 0.997 -4.615 -13.022 1.00 71.12 114 GLY A N 1
ATOM 911 C CA . GLY A 1 114 ? -0.215 -3.804 -12.999 1.00 71.12 114 GLY A CA 1
ATOM 912 C C . GLY A 1 114 ? 0.050 -2.357 -13.424 1.00 71.12 114 GLY A C 1
ATOM 913 O O . GLY A 1 114 ? 1.189 -1.892 -13.526 1.00 71.12 114 GLY A O 1
ATOM 914 N N . SER A 1 115 ? -1.029 -1.625 -13.694 1.00 79.62 115 SER A N 1
ATOM 915 C CA . SER A 1 115 ? -0.947 -0.242 -14.168 1.00 79.62 115 SER A CA 1
ATOM 916 C C . SER A 1 115 ? -0.558 0.739 -13.044 1.00 79.62 115 SER A C 1
ATOM 918 O O . SER A 1 115 ? -0.822 0.485 -11.865 1.00 79.62 115 SER A O 1
ATOM 920 N N . PRO A 1 116 ? 0.007 1.916 -13.370 1.00 77.44 116 PRO A N 1
ATOM 921 C CA . PRO A 1 116 ? 0.273 2.957 -12.374 1.00 77.44 116 PRO A CA 1
ATOM 922 C C . PRO A 1 116 ? -0.971 3.398 -11.585 1.00 77.44 116 PRO A C 1
ATOM 924 O O . PRO A 1 116 ? -0.847 3.804 -10.430 1.00 77.44 116 PRO A O 1
ATOM 927 N N . LEU A 1 117 ? -2.162 3.312 -12.192 1.00 80.88 117 LEU A N 1
ATOM 928 C CA . LEU A 1 117 ? -3.431 3.664 -11.551 1.00 80.88 117 LEU A CA 1
ATOM 929 C C . LEU A 1 117 ? -3.813 2.645 -10.472 1.00 80.88 117 LEU A C 1
ATOM 931 O O . LEU A 1 117 ? -4.036 3.034 -9.331 1.00 80.88 117 LEU A O 1
ATOM 935 N N . THR A 1 118 ? -3.755 1.349 -10.783 1.00 83.94 118 THR A N 1
ATOM 936 C CA . THR A 1 118 ? -4.063 0.281 -9.814 1.00 83.94 118 THR A CA 1
ATOM 937 C C . THR A 1 118 ? -3.073 0.270 -8.644 1.00 83.94 118 THR A C 1
ATOM 939 O O . THR A 1 118 ? -3.452 0.065 -7.496 1.00 83.94 118 THR A O 1
ATOM 942 N N . GLN A 1 119 ? -1.794 0.571 -8.902 1.00 84.25 119 GLN A N 1
ATOM 943 C CA . GLN A 1 119 ? -0.777 0.714 -7.846 1.00 84.25 119 GLN A CA 1
ATOM 944 C C . GLN A 1 119 ? -0.995 1.953 -6.962 1.00 84.25 119 GLN A C 1
ATOM 946 O O . GLN A 1 119 ? -0.536 2.007 -5.821 1.00 84.25 119 GLN A O 1
ATOM 951 N N . ARG A 1 120 ? -1.662 2.990 -7.476 1.00 90.12 120 ARG A N 1
ATOM 952 C CA . ARG A 1 120 ? -2.057 4.152 -6.673 1.00 90.12 120 ARG A CA 1
ATOM 953 C C . ARG A 1 120 ? -3.249 3.818 -5.777 1.00 90.12 120 ARG A C 1
ATOM 955 O O . ARG A 1 120 ? -3.214 4.185 -4.611 1.00 90.12 120 ARG A O 1
ATOM 962 N N . GLU A 1 121 ? -4.249 3.114 -6.298 1.00 90.75 121 GLU A N 1
ATOM 963 C CA . GLU A 1 121 ? -5.423 2.671 -5.529 1.00 90.75 121 GLU A CA 1
ATOM 964 C C . GLU A 1 121 ? -5.030 1.740 -4.381 1.00 90.75 121 GLU A C 1
ATOM 966 O O . GLU A 1 121 ? -5.397 1.995 -3.238 1.00 90.75 121 GLU A O 1
ATOM 971 N N . ARG A 1 122 ? -4.164 0.756 -4.648 1.00 91.50 122 ARG A N 1
ATOM 972 C CA . ARG A 1 122 ? -3.640 -0.141 -3.610 1.00 91.50 122 ARG A CA 1
ATOM 973 C C . ARG A 1 122 ? -2.914 0.600 -2.484 1.00 91.50 122 ARG A C 1
ATOM 975 O O . ARG A 1 122 ? -3.064 0.242 -1.325 1.00 91.50 122 ARG A O 1
ATOM 982 N N . ARG A 1 123 ? -2.158 1.659 -2.801 1.00 92.31 123 ARG A N 1
ATOM 983 C CA . ARG A 1 123 ? -1.498 2.492 -1.779 1.00 92.31 123 ARG A CA 1
ATOM 984 C C . ARG A 1 123 ? -2.494 3.263 -0.916 1.00 92.31 123 ARG A C 1
ATOM 986 O O . ARG A 1 123 ? -2.225 3.465 0.263 1.00 92.31 123 ARG A O 1
ATOM 993 N N . PHE A 1 124 ? -3.622 3.696 -1.481 1.00 95.12 124 PHE A N 1
ATOM 994 C CA . PHE A 1 124 ? -4.692 4.290 -0.681 1.00 95.12 124 PHE A CA 1
ATOM 995 C C . PHE A 1 124 ? -5.347 3.249 0.230 1.00 95.12 124 PHE A C 1
ATOM 997 O O . PHE A 1 124 ? -5.557 3.549 1.400 1.00 95.12 124 PHE A O 1
ATOM 1004 N N . ASP A 1 125 ? -5.589 2.026 -0.249 1.00 95.81 125 ASP A N 1
ATOM 1005 C CA . ASP A 1 125 ? -6.102 0.933 0.593 1.00 95.81 125 ASP A CA 1
ATOM 1006 C C . ASP A 1 125 ? -5.131 0.558 1.723 1.00 95.81 125 ASP A C 1
ATOM 1008 O O . ASP A 1 125 ? -5.541 0.420 2.873 1.00 95.81 125 ASP A O 1
ATOM 1012 N N . GLU A 1 126 ? -3.829 0.487 1.435 1.00 94.56 126 GLU A N 1
ATOM 1013 C CA . GLU A 1 126 ? -2.790 0.265 2.451 1.00 94.56 126 GLU A CA 1
ATOM 1014 C C . GLU A 1 126 ? -2.753 1.395 3.493 1.00 94.56 126 GLU A C 1
ATOM 1016 O O . GLU A 1 126 ? -2.606 1.126 4.688 1.00 94.56 126 GLU A O 1
ATOM 1021 N N . GLN A 1 127 ? -2.946 2.651 3.072 1.00 95.62 127 GLN A N 1
ATOM 1022 C CA . GLN A 1 127 ? -3.063 3.780 3.996 1.00 95.62 127 GLN A CA 1
ATOM 1023 C C . GLN A 1 127 ? -4.330 3.674 4.857 1.00 95.62 127 GLN A C 1
ATOM 1025 O O . GLN A 1 127 ? -4.235 3.864 6.065 1.00 95.62 127 GLN A O 1
ATOM 1030 N N . ARG A 1 128 ? -5.483 3.308 4.275 1.00 96.56 128 ARG A N 1
ATOM 1031 C CA . ARG A 1 128 ? -6.741 3.086 5.013 1.00 96.56 128 ARG A CA 1
ATOM 1032 C C . ARG A 1 128 ? -6.574 2.019 6.087 1.00 96.56 128 ARG A C 1
ATOM 1034 O O . ARG A 1 128 ? -6.901 2.263 7.242 1.00 96.56 128 ARG A O 1
ATOM 1041 N N . VAL A 1 129 ? -6.011 0.861 5.736 1.00 95.94 129 VAL A N 1
ATOM 1042 C CA . VAL A 1 129 ? -5.716 -0.210 6.705 1.00 95.94 129 VAL A CA 1
ATOM 1043 C C . VAL A 1 129 ? -4.777 0.293 7.802 1.00 95.94 129 VAL A C 1
ATOM 1045 O O . VAL A 1 129 ? -5.014 0.047 8.986 1.00 95.94 129 VAL A O 1
ATOM 1048 N N . SER A 1 130 ? -3.728 1.035 7.436 1.00 94.94 130 SER A N 1
ATOM 1049 C CA . SER A 1 130 ? -2.807 1.599 8.423 1.00 94.94 130 SER A CA 1
ATOM 1050 C C . SER A 1 130 ? -3.500 2.581 9.372 1.00 94.94 130 SER A C 1
ATOM 1052 O O . SER A 1 130 ? -3.235 2.526 10.573 1.00 94.94 130 SER A O 1
ATOM 1054 N N . ASP A 1 131 ? -4.377 3.447 8.865 1.00 95.31 131 ASP A N 1
ATOM 1055 C CA . ASP A 1 131 ? -5.149 4.397 9.670 1.00 95.31 131 ASP A CA 1
ATOM 1056 C C . ASP A 1 131 ? -6.095 3.659 10.627 1.00 95.31 131 ASP A C 1
ATOM 1058 O O . ASP A 1 131 ? -6.079 3.932 11.827 1.00 95.31 131 ASP A O 1
ATOM 1062 N N . LEU A 1 132 ? -6.850 2.667 10.137 1.00 95.12 132 LEU A N 1
ATOM 1063 C CA . LEU A 1 132 ? -7.747 1.855 10.969 1.00 95.12 132 LEU A CA 1
ATOM 1064 C C . LEU A 1 132 ? -6.995 1.113 12.078 1.00 95.12 132 LEU A C 1
ATOM 1066 O O . LEU A 1 132 ? -7.476 1.040 13.208 1.00 95.12 132 LEU A O 1
ATOM 1070 N N . ARG A 1 133 ? -5.792 0.610 11.791 1.00 92.75 133 ARG A N 1
ATOM 1071 C CA . ARG A 1 133 ? -4.927 -0.025 12.791 1.00 92.75 133 ARG A CA 1
ATOM 1072 C C . ARG A 1 133 ? -4.451 0.966 13.851 1.00 92.75 133 ARG A C 1
ATOM 1074 O O . ARG A 1 133 ? -4.459 0.638 15.034 1.00 92.75 133 ARG A O 1
ATOM 1081 N N . ILE A 1 134 ? -4.055 2.171 13.439 1.00 92.50 134 ILE A N 1
ATOM 1082 C CA . ILE A 1 134 ? -3.662 3.243 14.365 1.00 92.50 134 ILE A CA 1
ATOM 1083 C C . ILE A 1 134 ? -4.851 3.653 15.239 1.00 92.50 134 ILE A C 1
ATOM 1085 O O . ILE A 1 134 ? -4.675 3.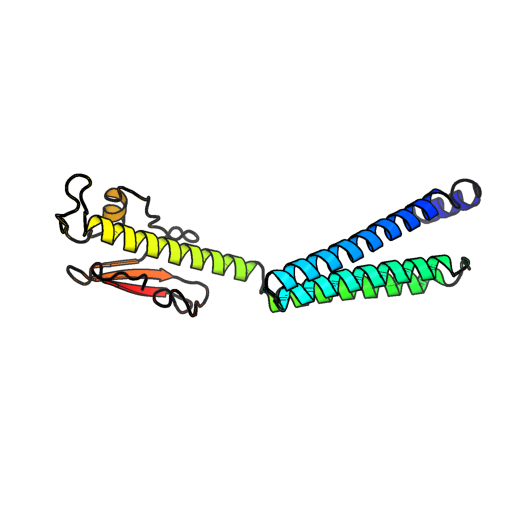844 16.439 1.00 92.50 134 ILE A O 1
ATOM 1089 N N . ILE A 1 135 ? -6.054 3.748 14.668 1.00 93.31 135 ILE A N 1
ATOM 1090 C CA . ILE A 1 135 ? -7.284 4.036 15.416 1.00 93.31 135 ILE A CA 1
ATOM 1091 C C . ILE A 1 135 ? -7.569 2.921 16.426 1.00 93.31 135 ILE A C 1
ATOM 1093 O O . ILE A 1 135 ? -7.789 3.209 17.599 1.00 93.31 135 ILE A O 1
ATOM 1097 N N . ALA A 1 136 ? -7.539 1.655 16.001 1.00 92.56 136 ALA A N 1
ATOM 1098 C CA . ALA A 1 136 ? -7.794 0.512 16.876 1.00 92.56 136 ALA A CA 1
ATOM 1099 C C . ALA A 1 136 ? -6.817 0.473 18.064 1.00 92.56 136 ALA A C 1
ATOM 1101 O O . ALA A 1 136 ? -7.243 0.334 19.213 1.00 92.56 136 ALA A O 1
ATOM 1102 N N . GLU A 1 137 ? -5.521 0.667 17.804 1.00 90.31 137 GLU A N 1
ATOM 1103 C CA . GLU A 1 137 ? -4.494 0.719 18.850 1.00 90.31 137 GLU A CA 1
ATOM 1104 C C . GLU A 1 137 ? -4.640 1.959 19.740 1.00 90.31 137 GLU A C 1
ATOM 1106 O O . GLU A 1 137 ? -4.514 1.880 20.961 1.00 90.31 137 GLU A O 1
ATOM 1111 N N . GLY A 1 138 ? -4.967 3.107 19.150 1.00 90.44 138 GLY A N 1
ATOM 1112 C CA . GLY A 1 138 ? -5.222 4.339 19.884 1.00 90.44 138 GLY A CA 1
ATOM 1113 C C . GLY A 1 138 ? -6.394 4.199 20.856 1.00 90.44 138 GLY A C 1
ATOM 1114 O O . GLY A 1 138 ? -6.267 4.554 22.026 1.00 90.44 138 GLY A O 1
ATOM 1115 N N . ILE A 1 139 ? -7.509 3.613 20.407 1.00 91.19 139 ILE A N 1
ATOM 1116 C CA . ILE A 1 139 ? -8.671 3.330 21.261 1.00 91.19 139 ILE A CA 1
ATOM 1117 C C . ILE A 1 139 ? -8.298 2.339 22.362 1.00 91.19 139 ILE A C 1
ATOM 1119 O O . ILE A 1 139 ? -8.651 2.559 23.521 1.00 91.19 139 ILE A O 1
ATOM 1123 N N . ARG A 1 140 ? -7.553 1.276 22.039 1.00 89.62 140 ARG A N 1
ATOM 1124 C CA . ARG A 1 140 ? -7.062 0.317 23.037 1.00 89.62 140 ARG A CA 1
ATOM 1125 C C . ARG A 1 140 ? -6.219 1.007 24.105 1.00 89.62 140 ARG A C 1
ATOM 1127 O O . ARG A 1 140 ? -6.433 0.749 25.283 1.00 89.62 140 ARG A O 1
ATOM 1134 N N . SER A 1 141 ? -5.311 1.893 23.709 1.00 87.31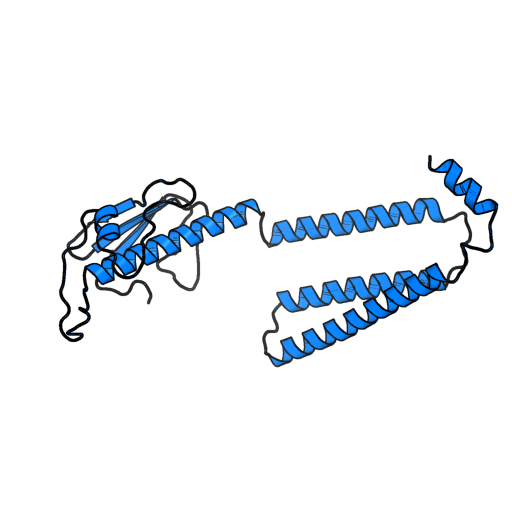 141 SER A N 1
ATOM 1135 C CA . SER A 1 141 ? -4.469 2.669 24.624 1.00 87.31 141 SER A CA 1
ATOM 1136 C C . SER A 1 141 ? -5.290 3.604 25.522 1.00 87.31 141 SER A C 1
ATOM 1138 O O . SER A 1 141 ? -5.041 3.684 26.724 1.00 87.31 141 SER A O 1
ATOM 1140 N N . ILE A 1 142 ? -6.333 4.242 24.978 1.00 87.94 142 ILE A N 1
ATOM 1141 C CA . ILE A 1 142 ? -7.266 5.080 25.750 1.00 87.94 142 ILE A CA 1
ATOM 1142 C C . ILE A 1 142 ? -8.044 4.242 26.775 1.00 87.94 142 ILE A C 1
ATOM 1144 O O . ILE A 1 142 ? -8.159 4.636 27.939 1.00 87.94 142 ILE A O 1
ATOM 1148 N N . VAL A 1 143 ? -8.589 3.097 26.348 1.00 88.44 143 VAL A N 1
ATOM 1149 C CA . VAL A 1 143 ? -9.377 2.189 27.196 1.00 88.44 143 VAL A CA 1
ATOM 1150 C C . VAL A 1 143 ? -8.498 1.562 28.270 1.00 88.44 143 VAL A C 1
ATOM 1152 O O . VAL A 1 143 ? -8.891 1.541 29.431 1.00 88.44 143 VAL A O 1
ATOM 1155 N N . TYR A 1 144 ? -7.314 1.080 27.902 1.00 81.94 144 TYR A N 1
ATOM 1156 C CA . TYR A 1 144 ? -6.335 0.452 28.783 1.00 81.94 144 TYR A CA 1
ATOM 1157 C C . TYR A 1 144 ? -5.188 1.409 29.081 1.00 81.94 144 TYR A C 1
ATOM 1159 O O . TYR A 1 144 ? -4.034 1.156 28.729 1.00 81.94 144 TYR A O 1
ATOM 1167 N N . ASP A 1 145 ? -5.519 2.492 29.778 1.00 74.81 145 ASP A N 1
ATOM 1168 C CA . ASP A 1 145 ? -4.550 3.491 30.208 1.00 74.81 145 ASP A CA 1
ATOM 1169 C C . ASP A 1 145 ? -3.565 2.859 31.207 1.00 74.81 145 ASP A C 1
ATOM 1171 O O . ASP A 1 145 ? -3.878 2.607 32.383 1.00 74.81 145 ASP A O 1
ATOM 1175 N N . LYS A 1 146 ? -2.364 2.556 30.706 1.00 65.44 146 LYS A N 1
ATOM 1176 C CA . LYS A 1 146 ? -1.200 2.152 31.496 1.00 65.44 146 LYS A CA 1
ATOM 1177 C C . LYS A 1 146 ? -0.523 3.429 31.979 1.00 65.44 146 LYS A C 1
ATOM 1179 O O . LYS A 1 146 ? 0.473 3.864 31.408 1.00 65.44 146 LYS A O 1
ATOM 1184 N N . GLY A 1 147 ? -1.103 4.052 33.001 1.00 61.19 147 GLY A N 1
ATOM 1185 C CA . GLY A 1 147 ? -0.649 5.352 33.486 1.00 61.19 147 GLY A CA 1
ATOM 1186 C C . GLY A 1 147 ? 0.866 5.394 33.732 1.00 61.19 147 GLY A C 1
ATOM 1187 O O . GLY A 1 147 ? 1.435 4.488 34.340 1.00 61.19 147 GLY A O 1
ATOM 1188 N N . ALA A 1 148 ? 1.510 6.484 33.304 1.00 61.78 148 ALA A N 1
ATOM 1189 C CA . ALA A 1 148 ? 2.970 6.645 33.301 1.00 61.78 148 ALA A CA 1
ATOM 1190 C C . ALA A 1 148 ? 3.659 6.490 34.676 1.00 61.78 148 ALA A C 1
ATOM 1192 O O . ALA A 1 148 ? 4.873 6.310 34.736 1.00 61.78 148 ALA A O 1
ATOM 1193 N N . TYR A 1 149 ? 2.904 6.579 35.778 1.00 60.31 149 TYR A N 1
ATOM 1194 C CA . TYR A 1 149 ? 3.427 6.581 37.149 1.00 60.31 149 TYR A CA 1
ATOM 1195 C C . TYR A 1 149 ? 3.220 5.255 37.908 1.00 60.31 149 TYR A C 1
ATOM 1197 O O . TYR A 1 149 ? 3.875 5.033 38.922 1.00 60.31 149 TYR A O 1
ATOM 1205 N N . ASP A 1 150 ? 2.336 4.365 37.440 1.00 65.62 150 ASP A N 1
ATOM 1206 C CA . ASP A 1 150 ? 2.064 3.074 38.094 1.00 65.62 150 ASP A CA 1
ATOM 1207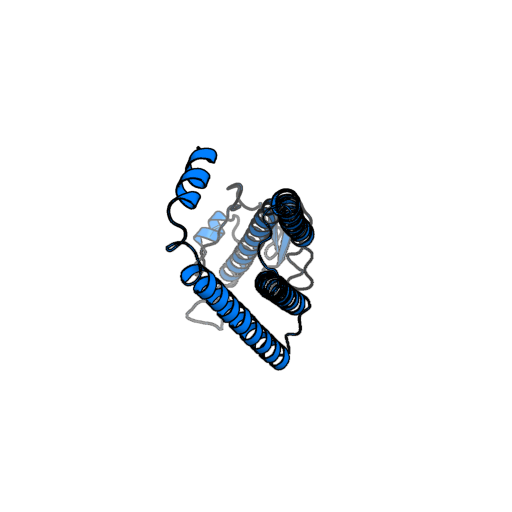 C C . ASP A 1 150 ? 1.770 1.980 37.047 1.00 65.62 150 ASP A C 1
ATOM 1209 O O . ASP A 1 150 ? 0.606 1.666 36.776 1.00 65.62 150 ASP A O 1
ATOM 1213 N N . PRO A 1 151 ? 2.812 1.380 36.439 1.00 63.09 151 PRO A N 1
ATOM 1214 C CA . PRO A 1 151 ? 2.658 0.392 35.368 1.00 63.09 151 PRO A CA 1
ATOM 1215 C C . PRO A 1 151 ? 1.949 -0.903 35.809 1.00 63.09 151 PRO A C 1
ATOM 1217 O O . PRO A 1 151 ? 1.627 -1.735 34.961 1.00 63.09 151 PRO A O 1
ATOM 1220 N N . GLY A 1 152 ? 1.696 -1.090 37.112 1.00 66.19 152 GLY A N 1
ATOM 1221 C CA . GLY A 1 152 ? 0.966 -2.236 37.660 1.00 66.19 152 GLY A CA 1
ATOM 1222 C C . GLY A 1 152 ? -0.553 -2.047 37.756 1.00 66.19 152 GLY A C 1
ATOM 1223 O O . GLY A 1 152 ? -1.268 -3.030 37.964 1.00 66.19 152 GLY A O 1
ATOM 1224 N N . ARG A 1 153 ? -1.074 -0.819 37.603 1.00 68.25 153 ARG A N 1
ATOM 1225 C CA . ARG A 1 153 ? -2.517 -0.527 37.674 1.00 68.25 153 ARG A CA 1
ATOM 1226 C C . ARG A 1 153 ? -3.064 -0.094 36.321 1.00 68.25 153 ARG A C 1
ATOM 1228 O O . ARG A 1 153 ? -2.947 1.060 35.924 1.00 68.25 153 ARG A O 1
ATOM 1235 N N . ILE A 1 154 ? -3.748 -1.018 35.658 1.00 70.38 154 ILE A N 1
ATOM 1236 C CA . ILE A 1 154 ? -4.485 -0.743 34.425 1.00 70.38 154 ILE A CA 1
ATOM 1237 C C . ILE A 1 154 ? -5.795 -0.032 34.785 1.00 70.38 154 ILE A C 1
ATOM 1239 O O . ILE A 1 154 ? -6.643 -0.603 35.478 1.00 70.38 154 ILE A O 1
ATOM 1243 N N . ARG A 1 155 ? -5.970 1.213 34.328 1.00 75.31 155 ARG A N 1
ATOM 1244 C CA . ARG A 1 155 ? -7.240 1.938 34.470 1.00 75.31 155 ARG A CA 1
ATOM 1245 C C . ARG A 1 155 ? -8.082 1.688 33.230 1.00 75.31 155 ARG A C 1
ATOM 1247 O O . ARG A 1 155 ? -7.685 2.081 32.142 1.00 75.31 155 ARG A O 1
ATOM 1254 N N . ILE A 1 156 ? -9.237 1.050 33.409 1.00 80.81 156 ILE A N 1
ATOM 1255 C CA . ILE A 1 156 ? -10.162 0.783 32.307 1.00 80.81 156 ILE A CA 1
ATOM 1256 C C . ILE A 1 156 ? -11.101 1.981 32.151 1.00 80.81 156 ILE A C 1
ATOM 1258 O O . ILE A 1 156 ? -11.919 2.243 33.037 1.00 80.81 156 ILE A O 1
ATOM 1262 N N . LYS A 1 157 ? -10.969 2.718 31.046 1.00 86.19 157 LYS A N 1
ATOM 1263 C CA . LYS A 1 157 ? -11.891 3.792 30.642 1.00 86.19 157 LYS A CA 1
ATOM 1264 C C . LYS A 1 157 ? -12.955 3.232 29.683 1.00 86.19 157 LYS A C 1
ATOM 1266 O O . LYS A 1 157 ? -12.690 2.243 29.002 1.00 86.19 157 LYS A O 1
ATOM 1271 N N . PRO A 1 158 ? -14.165 3.816 29.621 1.00 87.31 158 PRO A N 1
ATOM 1272 C CA . PRO A 1 158 ? -15.162 3.412 28.630 1.00 87.31 158 PRO A CA 1
ATOM 1273 C C . PRO A 1 158 ? -14.672 3.706 27.204 1.00 87.31 158 PRO A C 1
ATOM 1275 O O . PRO A 1 158 ? -13.940 4.671 26.986 1.00 87.31 158 PRO A O 1
ATOM 1278 N N . ILE A 1 159 ? -15.107 2.891 26.238 1.00 90.00 159 ILE A N 1
ATOM 1279 C CA . ILE A 1 159 ? -14.836 3.118 24.812 1.00 90.00 159 ILE A CA 1
ATOM 1280 C C . ILE A 1 159 ? -15.388 4.499 24.397 1.00 90.00 159 ILE A C 1
ATOM 1282 O O . ILE A 1 159 ? -16.535 4.811 24.743 1.00 90.00 159 ILE A O 1
ATOM 1286 N N . PRO A 1 160 ? -14.619 5.320 23.649 1.00 92.06 160 PRO A N 1
ATOM 1287 C CA . PRO A 1 160 ? -15.104 6.591 23.113 1.00 92.06 160 PRO A CA 1
ATOM 1288 C C . PRO A 1 160 ? -16.373 6.412 22.271 1.00 92.06 160 PRO A C 1
ATOM 1290 O O . PRO A 1 160 ? -16.480 5.471 21.487 1.00 92.06 160 PRO A O 1
ATOM 1293 N N . GLN A 1 161 ? -17.343 7.316 22.393 1.00 90.88 161 GLN A N 1
ATOM 1294 C CA . GLN A 1 161 ? -18.600 7.215 21.641 1.00 90.88 161 GLN A CA 1
ATOM 1295 C C . GLN A 1 161 ? -18.466 7.683 20.185 1.00 90.88 161 GLN A C 1
ATOM 1297 O O . GLN A 1 161 ? -19.310 7.342 19.358 1.00 90.88 161 GLN A O 1
ATOM 1302 N N . SER A 1 162 ? -17.403 8.420 19.851 1.00 92.19 162 SER A N 1
ATOM 1303 C CA . SER A 1 162 ? -17.113 8.886 18.493 1.00 92.19 162 SER A CA 1
ATOM 1304 C C . SER A 1 162 ? -15.615 8.856 18.179 1.00 92.19 162 SER A C 1
ATOM 1306 O O . SER A 1 162 ? -14.774 8.876 19.083 1.00 92.19 162 SER A O 1
ATOM 1308 N N . LEU A 1 163 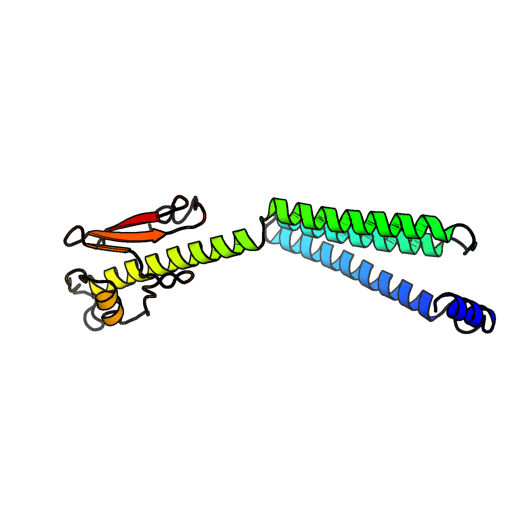? -15.280 8.847 16.883 1.00 91.38 163 LEU A N 1
ATOM 1309 C CA . LEU A 1 163 ? -13.892 8.963 16.423 1.00 91.38 163 LEU A CA 1
ATOM 1310 C C . LEU A 1 163 ? -13.267 10.310 16.788 1.00 91.38 163 LEU A C 1
ATOM 1312 O O . LEU A 1 163 ? -12.086 10.347 17.109 1.00 91.38 163 LEU A O 1
ATOM 1316 N N . ASP A 1 164 ? -14.044 11.393 16.789 1.00 90.88 164 ASP A N 1
ATOM 1317 C CA . ASP A 1 164 ? -13.541 12.713 17.180 1.00 90.88 164 ASP A CA 1
ATOM 1318 C C . ASP A 1 164 ? -13.139 12.729 18.657 1.00 90.88 164 ASP A C 1
ATOM 1320 O O . ASP A 1 164 ? -12.057 13.197 19.003 1.00 90.88 164 ASP A O 1
ATOM 1324 N N . GLN A 1 165 ? -13.949 12.110 19.524 1.00 90.38 165 GLN A N 1
ATOM 1325 C CA . GLN A 1 165 ? -13.602 11.948 20.934 1.00 90.38 165 GLN A CA 1
ATOM 1326 C C . GLN A 1 165 ? -12.338 11.095 21.105 1.00 90.38 165 GLN A C 1
ATOM 1328 O O . GLN A 1 165 ? -11.479 11.430 21.920 1.00 90.38 165 GLN A O 1
ATOM 1333 N N . ALA A 1 166 ? -12.207 10.005 20.342 1.00 89.75 166 ALA A N 1
ATOM 1334 C CA . ALA A 1 166 ? -11.001 9.180 20.366 1.00 89.75 166 ALA A CA 1
ATOM 1335 C C . ALA A 1 166 ? -9.765 9.975 19.907 1.00 89.75 166 ALA A C 1
ATOM 1337 O O . ALA A 1 166 ? -8.712 9.884 20.534 1.00 89.75 166 ALA A O 1
ATOM 1338 N N . ALA A 1 167 ? -9.897 10.794 18.861 1.00 90.12 167 ALA A N 1
ATOM 1339 C CA . ALA A 1 167 ? -8.817 11.624 18.339 1.00 90.12 167 ALA A CA 1
ATOM 1340 C C . ALA A 1 167 ? -8.386 12.727 19.321 1.00 90.12 167 ALA A C 1
ATOM 1342 O O . ALA A 1 167 ? -7.189 12.983 19.450 1.00 90.12 167 ALA A O 1
ATOM 1343 N N . GLU A 1 168 ? -9.326 13.347 20.041 1.00 89.69 168 GLU A N 1
ATOM 1344 C CA . GLU A 1 168 ? -9.030 14.337 21.090 1.00 89.69 168 GLU A CA 1
ATOM 1345 C C . GLU A 1 168 ? -8.331 13.720 22.309 1.00 89.69 168 GLU A C 1
ATOM 1347 O O . GLU A 1 168 ? -7.480 14.359 22.927 1.00 89.69 168 GLU A O 1
ATOM 1352 N N . GLN A 1 169 ? -8.672 12.477 22.654 1.00 86.44 169 GLN A N 1
ATOM 1353 C CA . GLN A 1 169 ? -8.090 11.741 23.784 1.00 86.44 169 GLN A CA 1
ATOM 1354 C C . GLN A 1 169 ? -6.754 11.059 23.445 1.00 86.44 169 GLN A C 1
ATOM 1356 O O . GLN A 1 169 ? -6.124 10.470 24.324 1.00 86.44 169 GLN A O 1
ATOM 1361 N N . ALA A 1 170 ? -6.318 11.109 22.186 1.00 83.75 170 ALA A N 1
ATOM 1362 C CA . ALA A 1 170 ? -5.095 10.468 21.731 1.00 83.75 170 ALA A CA 1
ATOM 1363 C C . ALA A 1 170 ? -3.849 11.191 22.278 1.00 83.75 170 ALA A C 1
ATOM 1365 O O . ALA A 1 170 ? -3.494 12.274 21.815 1.00 83.75 170 ALA A O 1
ATOM 1366 N N . GLU A 1 171 ? -3.144 10.584 23.236 1.00 74.81 171 GLU A N 1
ATOM 1367 C CA . GLU A 1 171 ? -1.955 11.211 23.840 1.00 74.81 171 GLU A CA 1
ATOM 1368 C C . GLU A 1 171 ? -0.669 11.000 23.020 1.00 74.81 171 GLU A C 1
ATOM 1370 O O . GLU A 1 171 ? 0.142 11.915 22.883 1.00 74.81 171 GLU A O 1
ATOM 1375 N N . TYR A 1 172 ? -0.467 9.801 22.462 1.00 71.81 172 TYR A N 1
ATOM 1376 C CA . TYR A 1 172 ? 0.825 9.408 21.875 1.00 71.81 172 TYR A CA 1
ATOM 1377 C C . TYR A 1 172 ? 0.913 9.584 20.360 1.00 71.81 172 TYR A C 1
ATOM 1379 O O . TYR A 1 172 ? 1.977 9.907 19.831 1.00 71.81 172 TYR A O 1
ATOM 1387 N N . GLN A 1 173 ? -0.185 9.349 19.645 1.00 79.06 173 GLN A N 1
ATOM 1388 C CA . GLN A 1 173 ? -0.193 9.341 18.188 1.00 79.06 173 GLN A CA 1
ATOM 1389 C C . GLN A 1 173 ? -1.467 9.994 17.668 1.00 79.06 173 GLN A C 1
ATOM 1391 O O . GLN A 1 173 ? -2.568 9.639 18.077 1.00 79.06 173 GLN A O 1
ATOM 1396 N N . ARG A 1 174 ? -1.314 10.936 16.729 1.00 83.31 174 ARG A N 1
ATOM 1397 C CA . ARG A 1 174 ? -2.460 11.520 16.027 1.00 83.31 174 ARG A CA 1
ATOM 1398 C C . ARG A 1 174 ? -3.141 10.446 15.190 1.00 83.31 174 ARG A C 1
ATOM 1400 O O . ARG A 1 174 ? -2.498 9.827 14.342 1.00 83.31 174 ARG A O 1
ATOM 1407 N N . MET A 1 175 ? -4.435 10.269 15.417 1.00 87.31 175 MET A N 1
ATOM 1408 C CA . MET A 1 175 ? -5.270 9.376 14.625 1.00 87.31 175 MET A CA 1
ATOM 1409 C C . MET A 1 175 ? -5.789 10.134 13.406 1.00 87.31 175 MET A C 1
ATOM 1411 O O . MET A 1 175 ? -6.368 11.211 13.549 1.00 87.31 175 MET A O 1
ATOM 1415 N N . ASN A 1 176 ? -5.581 9.587 12.210 1.00 90.56 176 ASN A N 1
ATOM 1416 C CA . ASN A 1 176 ? -6.256 10.096 11.026 1.00 90.56 176 ASN A CA 1
ATOM 1417 C C . ASN A 1 176 ? -7.658 9.484 10.968 1.00 90.56 176 ASN A C 1
ATOM 1419 O O . ASN A 1 176 ? -7.787 8.286 10.744 1.00 90.56 176 ASN A O 1
ATOM 1423 N N . THR A 1 177 ? -8.696 10.285 11.200 1.00 91.88 177 THR A N 1
ATOM 1424 C CA . THR A 1 177 ? -10.089 9.811 11.252 1.00 91.88 177 THR A CA 1
ATOM 1425 C C . THR A 1 177 ? -10.796 9.855 9.900 1.00 91.88 177 THR A C 1
ATOM 1427 O O . THR A 1 177 ? -11.943 9.421 9.807 1.00 91.88 177 THR A O 1
ATOM 1430 N N . GLN A 1 178 ? -10.125 10.357 8.859 1.00 94.25 178 GLN A N 1
ATOM 1431 C CA . GLN A 1 178 ? -10.696 10.594 7.537 1.00 94.25 178 GLN A CA 1
ATOM 1432 C C . GLN A 1 178 ? -9.959 9.805 6.457 1.00 94.25 178 GLN A C 1
ATOM 1434 O O . GLN A 1 178 ? -8.733 9.662 6.478 1.00 94.25 178 GLN A O 1
ATOM 1439 N N . ASP A 1 179 ? -10.720 9.342 5.472 1.00 93.94 179 ASP A N 1
ATOM 1440 C CA . ASP A 1 179 ? -10.214 8.650 4.301 1.00 93.94 179 ASP A CA 1
ATOM 1441 C C . ASP A 1 179 ? -9.287 9.575 3.480 1.00 93.94 179 ASP A C 1
ATOM 1443 O O . ASP A 1 179 ? -9.694 10.670 3.082 1.00 93.94 179 ASP A O 1
ATOM 1447 N N . PRO A 1 180 ? -8.049 9.153 3.164 1.00 91.44 180 PRO A N 1
ATOM 1448 C CA . PRO A 1 180 ? -7.044 10.005 2.521 1.00 91.44 180 PRO A CA 1
ATOM 1449 C C . PRO A 1 180 ? -7.364 10.366 1.062 1.00 91.44 180 PRO A C 1
ATOM 1451 O O . PRO A 1 180 ? -6.710 11.238 0.486 1.00 91.44 180 PRO A O 1
ATOM 1454 N N . GLN A 1 181 ? -8.317 9.676 0.434 1.00 92.06 181 GLN A N 1
ATOM 1455 C CA . GLN A 1 181 ? -8.720 9.908 -0.950 1.00 92.06 181 GLN A CA 1
ATOM 1456 C C . GLN A 1 181 ? -10.006 10.735 -1.040 1.00 92.06 181 GLN A C 1
ATOM 1458 O O . GLN A 1 181 ? -10.116 11.582 -1.926 1.00 92.06 181 GLN A O 1
ATOM 1463 N N . THR A 1 182 ? -10.978 10.468 -0.167 1.00 92.50 182 THR A N 1
ATOM 1464 C CA . THR A 1 182 ? -12.322 11.072 -0.224 1.00 92.50 182 THR A CA 1
ATOM 1465 C C . THR A 1 182 ? -12.548 12.162 0.821 1.00 92.50 182 THR A C 1
ATOM 1467 O O . THR A 1 182 ? -13.376 13.038 0.593 1.00 92.50 182 THR A O 1
ATOM 1470 N N . GLY A 1 183 ? -11.809 12.145 1.934 1.00 92.38 183 GLY A N 1
ATOM 1471 C CA . GLY A 1 183 ? -12.022 13.035 3.080 1.00 92.38 183 GLY A CA 1
ATOM 1472 C C . GLY A 1 183 ? -13.215 12.650 3.962 1.00 92.38 183 GLY A C 1
ATOM 1473 O O . GLY A 1 183 ? -13.470 13.316 4.961 1.00 92.38 183 GLY A O 1
ATOM 1474 N N . GLU A 1 184 ? -13.943 11.586 3.621 1.00 93.44 184 GLU A N 1
ATOM 1475 C CA . GLU A 1 184 ? -15.049 11.078 4.434 1.00 93.44 184 GLU A CA 1
ATOM 1476 C C . GLU A 1 184 ? -14.511 10.433 5.724 1.00 93.44 184 GLU A C 1
ATOM 1478 O O . GLU A 1 184 ? -13.481 9.752 5.681 1.00 93.44 184 GLU A O 1
ATOM 1483 N N . PRO A 1 185 ? -15.177 10.607 6.877 1.00 94.88 185 PRO A N 1
ATOM 1484 C CA . PRO A 1 185 ? -14.764 9.956 8.113 1.00 94.88 185 PRO A CA 1
ATOM 1485 C C . PRO A 1 185 ? -14.905 8.431 8.013 1.00 94.88 185 PRO A C 1
ATOM 1487 O O . PRO A 1 185 ? -15.840 7.912 7.394 1.00 94.88 185 PRO A O 1
ATOM 1490 N N . TYR A 1 186 ? -14.001 7.697 8.665 1.00 96.19 186 TYR A N 1
ATOM 1491 C CA . TYR A 1 186 ? -14.133 6.245 8.783 1.00 96.19 186 TYR A CA 1
ATOM 1492 C C . TYR A 1 186 ? -15.412 5.874 9.545 1.00 96.19 186 TYR A C 1
ATOM 1494 O O . TYR A 1 186 ? -15.851 6.572 10.461 1.00 96.19 186 TYR A O 1
ATOM 1502 N N . GLY A 1 187 ? -16.029 4.753 9.168 1.00 95.06 187 GLY A N 1
ATOM 1503 C CA . GLY A 1 187 ? -17.204 4.258 9.874 1.00 95.06 187 GLY A CA 1
ATOM 1504 C C . GLY A 1 187 ? -16.810 3.747 11.254 1.00 95.06 187 GLY A C 1
ATOM 1505 O O . GLY A 1 187 ? -15.843 3.001 11.379 1.00 95.06 187 GLY A O 1
ATOM 1506 N N . TYR A 1 188 ? -17.564 4.142 12.273 1.00 95.81 188 TYR A N 1
ATOM 1507 C CA . TYR A 1 188 ? -17.315 3.761 13.656 1.00 95.81 188 TYR A CA 1
ATOM 1508 C C . TYR A 1 188 ? -18.626 3.442 14.356 1.00 95.81 188 TYR A C 1
ATOM 1510 O O . TYR A 1 188 ? -19.564 4.242 14.327 1.00 95.81 188 TYR A O 1
ATOM 1518 N N . THR A 1 189 ? -18.722 2.268 14.971 1.00 95.62 189 THR A N 1
ATOM 1519 C CA . THR A 1 189 ? -19.910 1.872 15.735 1.00 95.62 189 THR A CA 1
ATOM 1520 C C . THR A 1 189 ? -19.502 1.063 16.955 1.00 95.62 189 THR A C 1
ATOM 1522 O O . THR A 1 189 ? -18.800 0.062 16.851 1.00 95.62 189 THR A O 1
ATOM 1525 N N . VAL A 1 190 ? -19.945 1.495 18.134 1.00 94.38 190 VAL A N 1
ATOM 1526 C CA . VAL A 1 190 ? -19.728 0.758 19.382 1.00 94.38 190 VAL A CA 1
ATOM 1527 C C . VAL A 1 190 ? -20.802 -0.322 19.491 1.00 94.38 190 VAL A C 1
ATOM 1529 O O . VAL A 1 190 ? -21.990 -0.008 19.536 1.00 94.38 190 VAL A O 1
ATOM 1532 N N . LEU A 1 191 ? -20.388 -1.591 19.520 1.00 93.38 191 LEU A N 1
ATOM 1533 C CA . LEU A 1 191 ? -21.300 -2.738 19.602 1.00 93.38 191 LEU A CA 1
ATOM 1534 C C . LEU A 1 191 ? -21.546 -3.163 21.054 1.00 93.38 191 LEU A C 1
ATOM 1536 O O . LEU A 1 191 ? -22.647 -3.578 21.411 1.00 93.38 191 LEU A O 1
ATOM 1540 N N . SER A 1 192 ? -20.513 -3.084 21.896 1.00 90.25 192 SER A N 1
ATOM 1541 C CA . SER A 1 192 ? -20.564 -3.480 23.306 1.00 90.25 192 SER A CA 1
ATOM 1542 C C . SER A 1 192 ? -19.562 -2.674 24.143 1.00 90.25 192 SER A C 1
ATOM 1544 O O . SER A 1 192 ? -18.887 -1.785 23.632 1.00 90.25 192 SER A O 1
ATOM 1546 N N . SER A 1 193 ? -19.422 -2.992 25.434 1.00 86.50 193 SER A N 1
ATOM 1547 C CA . SER A 1 193 ? -18.432 -2.345 26.307 1.00 86.50 193 SER A CA 1
ATOM 1548 C C . SER A 1 193 ? -16.977 -2.583 25.886 1.00 86.50 193 SER A C 1
ATOM 1550 O O . SER A 1 193 ? -16.105 -1.823 26.297 1.00 86.50 193 SER A O 1
ATOM 1552 N N . ASN A 1 194 ? -16.712 -3.639 25.106 1.00 88.50 194 ASN A N 1
ATOM 1553 C CA . ASN A 1 194 ? -15.361 -4.069 24.736 1.00 88.50 194 ASN A CA 1
ATOM 1554 C C . ASN A 1 194 ? -15.208 -4.298 23.221 1.00 88.50 194 ASN A C 1
ATOM 1556 O O . ASN A 1 194 ? -14.126 -4.642 22.759 1.00 88.50 194 ASN A O 1
ATOM 1560 N N . THR A 1 195 ? -16.276 -4.141 22.442 1.00 92.75 195 THR A N 1
ATOM 1561 C CA . THR A 1 195 ? -16.284 -4.460 21.013 1.00 92.75 195 THR A CA 1
ATOM 1562 C C . THR A 1 195 ? -16.766 -3.264 20.216 1.00 92.75 195 THR A C 1
ATOM 1564 O O . THR A 1 195 ? -17.803 -2.670 20.530 1.00 92.75 195 THR A O 1
ATOM 1567 N N . LEU A 1 196 ? -16.032 -2.948 19.157 1.00 94.62 196 LEU A N 1
ATOM 1568 C CA . LEU A 1 196 ? -16.348 -1.876 18.224 1.00 94.62 196 LEU A CA 1
ATOM 1569 C C . LEU A 1 196 ? -16.175 -2.347 16.783 1.00 94.62 196 LEU A C 1
ATOM 1571 O O . LEU A 1 196 ? -15.498 -3.338 16.510 1.00 94.62 196 LEU A O 1
ATOM 1575 N N . GLU A 1 197 ? -16.790 -1.620 15.865 1.00 96.06 197 GLU A N 1
ATOM 1576 C CA . GLU A 1 197 ? -16.698 -1.850 14.434 1.00 96.06 197 GLU A CA 1
ATOM 1577 C C . GLU A 1 197 ? -16.047 -0.644 13.749 1.00 96.06 197 GLU A C 1
ATOM 1579 O O . GLU A 1 197 ? -16.449 0.501 13.981 1.00 96.06 197 GLU A O 1
ATOM 1584 N N . LEU A 1 198 ? -15.040 -0.916 12.914 1.00 96.62 198 LEU A N 1
ATOM 1585 C CA . LEU A 1 198 ? -14.337 0.066 12.090 1.00 96.62 198 LEU A CA 1
ATOM 1586 C C . LEU A 1 198 ? -14.549 -0.244 10.613 1.00 96.62 198 LEU A C 1
ATOM 1588 O O . LEU A 1 198 ? -14.161 -1.313 10.150 1.00 96.62 198 LEU A O 1
ATOM 1592 N N . CYS A 1 199 ? -15.115 0.694 9.862 1.00 96.56 199 CYS A N 1
ATOM 1593 C CA . CYS A 1 199 ? -15.421 0.502 8.448 1.00 96.56 199 CYS A CA 1
ATOM 1594 C C . CYS A 1 199 ? -14.654 1.468 7.549 1.00 96.56 199 CYS A C 1
ATOM 1596 O O . CYS A 1 199 ? -14.551 2.662 7.835 1.00 96.56 199 CYS A O 1
ATOM 1598 N N . ALA A 1 200 ? -14.236 0.971 6.390 1.00 97.06 200 ALA A N 1
ATOM 1599 C CA . ALA A 1 200 ? -13.731 1.781 5.289 1.00 97.06 200 ALA A CA 1
ATOM 1600 C C . ALA A 1 200 ? -14.257 1.248 3.949 1.00 97.06 200 ALA A C 1
ATOM 1602 O O . ALA A 1 200 ? -14.842 0.164 3.874 1.00 97.06 200 ALA A O 1
ATOM 1603 N N . THR A 1 201 ? -14.074 2.032 2.888 1.00 96.94 201 THR A N 1
ATOM 1604 C CA . THR A 1 201 ? -14.391 1.607 1.519 1.00 96.94 201 THR A CA 1
ATOM 1605 C C . THR A 1 201 ? -13.095 1.385 0.762 1.00 96.94 201 THR A C 1
ATOM 1607 O O . THR A 1 201 ? -12.356 2.334 0.518 1.00 96.94 201 THR A O 1
ATOM 1610 N N . PHE A 1 202 ? -12.827 0.135 0.400 1.00 96.56 202 PHE A N 1
ATOM 1611 C CA . PHE A 1 202 ? -11.605 -0.271 -0.280 1.00 96.56 202 PHE A CA 1
ATOM 1612 C C . PHE A 1 202 ? -11.818 -0.387 -1.783 1.00 96.56 202 PHE A C 1
ATOM 1614 O O . PHE A 1 202 ? -12.877 -0.822 -2.239 1.00 96.56 202 PHE A O 1
ATOM 1621 N N . THR A 1 203 ? -10.812 -0.018 -2.565 1.00 95.50 203 THR A N 1
ATOM 1622 C CA . THR A 1 203 ? -10.901 -0.094 -4.030 1.00 95.50 203 THR A CA 1
ATOM 1623 C C . THR A 1 203 ? -10.462 -1.465 -4.540 1.00 95.50 203 THR A C 1
ATOM 1625 O O . THR A 1 203 ? -11.037 -1.997 -5.489 1.00 95.50 203 THR A O 1
ATOM 1628 N N . THR A 1 204 ? -9.458 -2.053 -3.897 1.00 94.06 204 THR A N 1
ATOM 1629 C CA . THR A 1 204 ? -8.838 -3.325 -4.269 1.00 94.06 204 THR A CA 1
ATOM 1630 C C . THR A 1 204 ? -9.090 -4.398 -3.212 1.00 94.06 204 THR A C 1
ATOM 1632 O O . THR A 1 204 ? -9.422 -4.104 -2.067 1.00 94.06 204 THR A O 1
ATOM 1635 N N . GLU A 1 205 ? -8.971 -5.662 -3.612 1.00 95.19 205 GLU A N 1
ATOM 1636 C CA . GLU A 1 205 ? -8.989 -6.797 -2.690 1.00 95.19 205 GLU A CA 1
ATOM 1637 C C . GLU A 1 205 ? -7.608 -6.988 -2.050 1.00 95.19 205 GLU A C 1
ATOM 1639 O O . GLU A 1 205 ? -6.572 -6.903 -2.724 1.00 95.19 205 GLU A O 1
ATOM 1644 N N . ARG A 1 206 ? -7.602 -7.280 -0.747 1.00 94.12 206 ARG A N 1
ATOM 1645 C CA . ARG A 1 206 ? -6.410 -7.646 0.016 1.00 94.12 206 ARG A CA 1
ATOM 1646 C C . ARG A 1 206 ? -6.579 -9.049 0.586 1.00 94.12 206 ARG A C 1
ATOM 1648 O O . ARG A 1 206 ? -7.383 -9.253 1.489 1.00 94.12 206 ARG A O 1
ATOM 1655 N N . ASP A 1 207 ? -5.739 -9.964 0.114 1.00 94.50 207 ASP A N 1
ATOM 1656 C CA . ASP A 1 207 ? -5.573 -11.311 0.662 1.00 94.50 207 ASP A CA 1
ATOM 1657 C C . ASP A 1 207 ? -4.079 -11.580 0.910 1.00 94.50 207 ASP A C 1
ATOM 1659 O O . ASP A 1 207 ? -3.311 -11.900 -0.003 1.00 94.50 207 ASP A O 1
ATOM 1663 N N . GLN A 1 208 ? -3.627 -11.314 2.137 1.00 91.31 208 GLN A N 1
ATOM 1664 C CA . GLN A 1 208 ? -2.247 -11.526 2.575 1.00 91.31 208 GLN A CA 1
ATOM 1665 C C . GLN A 1 208 ? -2.171 -12.692 3.565 1.00 91.31 208 GLN A C 1
ATOM 1667 O O . GLN A 1 208 ? -3.031 -12.859 4.423 1.00 91.31 208 GLN A O 1
ATOM 1672 N N . ALA A 1 209 ? -1.099 -13.484 3.465 1.00 91.00 209 ALA A N 1
ATOM 1673 C CA . ALA A 1 209 ? -0.833 -14.599 4.380 1.00 91.00 209 ALA A CA 1
ATOM 1674 C C . ALA A 1 209 ? -0.350 -14.145 5.771 1.00 91.00 209 ALA A C 1
ATOM 1676 O O . ALA A 1 209 ? -0.306 -14.938 6.707 1.00 91.00 209 ALA A O 1
ATOM 1677 N N . PHE A 1 210 ? 0.048 -12.881 5.890 1.00 86.00 210 PHE A N 1
ATOM 1678 C CA . PHE A 1 210 ? 0.373 -12.211 7.141 1.00 86.00 210 PHE A CA 1
ATOM 1679 C C . PHE A 1 210 ? -0.658 -11.110 7.372 1.00 86.00 210 PHE A C 1
ATOM 1681 O O . PHE A 1 210 ? -1.208 -10.585 6.405 1.00 86.00 210 PHE A O 1
ATOM 1688 N N . ASP A 1 211 ? -0.889 -10.743 8.635 1.00 88.00 211 ASP A N 1
ATOM 1689 C CA . ASP A 1 211 ? -1.796 -9.641 8.976 1.00 88.00 211 ASP A CA 1
ATOM 1690 C C . ASP A 1 211 ? -3.231 -9.878 8.448 1.00 88.00 211 ASP A C 1
ATOM 1692 O O . ASP A 1 211 ? -3.879 -9.000 7.872 1.00 88.00 211 ASP A O 1
ATOM 1696 N N . ILE A 1 212 ? -3.692 -11.127 8.620 1.00 92.31 212 ILE A N 1
ATOM 1697 C CA . ILE A 1 212 ? -4.909 -11.700 8.019 1.00 92.31 212 ILE A CA 1
ATOM 1698 C C . ILE A 1 212 ? -6.170 -10.988 8.513 1.00 92.31 212 ILE A C 1
ATOM 1700 O O . ILE A 1 212 ? -7.131 -10.857 7.761 1.00 92.31 212 ILE A O 1
ATOM 1704 N N . PHE A 1 213 ? -6.163 -10.488 9.754 1.00 93.25 213 PHE A N 1
ATOM 1705 C CA . PHE A 1 213 ? -7.279 -9.728 10.322 1.00 93.25 213 PHE A CA 1
ATOM 1706 C C . PHE A 1 213 ? -7.681 -8.536 9.441 1.00 93.25 213 PHE A C 1
ATOM 1708 O O . PHE A 1 213 ? -8.863 -8.230 9.331 1.00 93.25 213 PHE A O 1
ATOM 1715 N N . TRP A 1 214 ? -6.713 -7.908 8.767 1.00 95.06 214 TRP A N 1
ATOM 1716 C CA . TRP A 1 214 ? -6.945 -6.758 7.893 1.00 95.06 214 TRP A CA 1
ATOM 1717 C C . TRP A 1 214 ? -7.159 -7.134 6.421 1.00 95.06 214 TRP A C 1
ATOM 1719 O O . TRP A 1 214 ? -7.109 -6.264 5.551 1.00 95.06 214 TRP A O 1
ATOM 1729 N N . ASN A 1 215 ? -7.351 -8.415 6.094 1.00 95.69 215 ASN A N 1
ATOM 1730 C CA . ASN A 1 215 ? -7.767 -8.810 4.748 1.00 95.69 215 ASN A CA 1
ATOM 1731 C C . ASN A 1 215 ? -9.212 -8.378 4.497 1.00 95.69 215 ASN A C 1
ATOM 1733 O O . ASN A 1 215 ? -10.063 -8.459 5.380 1.00 95.69 215 ASN A O 1
ATOM 1737 N N . HIS A 1 216 ? -9.484 -7.913 3.283 1.00 96.81 216 HIS A N 1
ATOM 1738 C CA . HIS A 1 216 ? -10.789 -7.377 2.920 1.00 96.81 216 HIS A CA 1
ATOM 1739 C C . HIS A 1 216 ? -11.074 -7.573 1.426 1.00 96.81 216 HIS A C 1
ATOM 1741 O O . HIS A 1 216 ? -10.154 -7.528 0.600 1.00 96.81 216 HIS A O 1
ATOM 1747 N N . PRO A 1 217 ? -12.352 -7.730 1.044 1.00 97.00 217 PRO A N 1
ATOM 1748 C CA . PRO A 1 217 ? -12.757 -7.633 -0.350 1.00 97.00 217 PRO A CA 1
ATOM 1749 C C . PRO A 1 217 ? -12.667 -6.179 -0.840 1.00 97.00 217 PRO A C 1
ATOM 1751 O O . PRO A 1 217 ? -12.544 -5.237 -0.053 1.00 97.00 217 PRO A O 1
ATOM 1754 N N . SER A 1 218 ? -12.787 -5.978 -2.152 1.00 96.31 218 SER A N 1
ATOM 1755 C CA . SER A 1 218 ? -13.081 -4.650 -2.697 1.00 96.31 218 SER A CA 1
ATOM 1756 C C . SER A 1 218 ? -14.486 -4.199 -2.276 1.00 96.31 218 SER A C 1
ATOM 1758 O O . SER A 1 218 ? -15.431 -4.990 -2.326 1.00 96.31 218 SER A O 1
ATOM 1760 N N . GLY A 1 219 ? -14.647 -2.922 -1.941 1.00 96.06 219 GLY A N 1
ATOM 1761 C CA . GLY A 1 219 ? -15.901 -2.313 -1.508 1.00 96.06 219 GLY A CA 1
ATOM 1762 C C . GLY A 1 219 ? -15.899 -1.924 -0.030 1.00 96.06 219 GLY A C 1
ATOM 1763 O O . GLY A 1 219 ? -14.860 -1.857 0.624 1.00 96.06 219 GLY A O 1
ATOM 1764 N N . ARG A 1 220 ? -17.087 -1.622 0.504 1.00 96.12 220 ARG A N 1
ATOM 1765 C CA . ARG A 1 220 ? -17.252 -1.304 1.926 1.00 96.12 220 ARG A CA 1
ATOM 1766 C C . ARG A 1 220 ? -17.045 -2.564 2.762 1.00 96.12 220 ARG A C 1
ATOM 1768 O O . ARG A 1 220 ? -17.777 -3.537 2.589 1.00 96.12 220 ARG A O 1
ATOM 1775 N N . HIS A 1 221 ? -16.100 -2.514 3.692 1.00 97.50 221 HIS A N 1
ATOM 1776 C CA . HIS A 1 221 ? -15.821 -3.599 4.625 1.00 97.50 221 HIS A CA 1
ATOM 1777 C C . HIS A 1 221 ? -15.625 -3.050 6.040 1.00 97.50 221 HIS A C 1
ATOM 1779 O O . HIS A 1 221 ? -15.134 -1.933 6.216 1.00 97.50 221 HIS A O 1
ATOM 1785 N N . CYS A 1 222 ? -16.046 -3.833 7.030 1.00 96.81 222 CYS A N 1
ATOM 1786 C CA . CYS A 1 222 ? -16.038 -3.466 8.435 1.00 96.81 222 CYS A CA 1
ATOM 1787 C C . CYS A 1 222 ? -15.307 -4.534 9.247 1.00 96.81 222 CYS A C 1
ATOM 1789 O O . CYS A 1 222 ? -15.595 -5.722 9.113 1.00 96.81 222 CYS A O 1
ATOM 1791 N N . PHE A 1 223 ? -14.385 -4.095 10.096 1.00 96.12 223 PHE A N 1
ATOM 1792 C CA . PHE A 1 223 ? -13.611 -4.940 10.990 1.00 96.12 223 PHE A CA 1
ATOM 1793 C C . PHE A 1 223 ? -14.185 -4.851 12.397 1.00 96.12 223 PHE A C 1
ATOM 1795 O O . PHE A 1 223 ? -14.328 -3.760 12.953 1.00 96.12 223 PHE A O 1
ATOM 1802 N N . THR A 1 224 ? -14.483 -6.003 12.991 1.00 95.50 224 THR A N 1
ATOM 1803 C CA . THR A 1 224 ? -14.892 -6.092 14.393 1.00 95.50 224 THR A CA 1
ATOM 1804 C C . THR A 1 224 ? -13.651 -6.202 15.273 1.00 95.50 224 THR A C 1
ATOM 1806 O O . THR A 1 224 ? -12.927 -7.193 15.209 1.00 95.50 224 THR A O 1
ATOM 1809 N N . VAL A 1 225 ? -13.405 -5.189 16.100 1.00 93.44 225 VAL A N 1
ATOM 1810 C CA . VAL A 1 225 ? -12.248 -5.110 16.998 1.00 93.44 225 VAL A CA 1
ATOM 1811 C C . VAL A 1 225 ? -12.717 -5.338 18.436 1.00 93.44 225 VAL A C 1
ATOM 1813 O O . VAL A 1 225 ? -13.555 -4.589 18.943 1.00 93.44 225 VAL A O 1
ATOM 1816 N N . ASP A 1 226 ? -12.167 -6.352 19.113 1.00 90.88 226 ASP A N 1
ATOM 1817 C CA . ASP A 1 226 ? -12.243 -6.466 20.577 1.00 90.88 226 ASP A CA 1
ATOM 1818 C C . ASP A 1 226 ? -11.051 -5.714 21.177 1.00 90.88 226 ASP A C 1
ATOM 1820 O O . ASP A 1 226 ? -9.895 -6.045 20.918 1.00 90.88 226 ASP A O 1
ATOM 1824 N N . VAL A 1 227 ? -11.319 -4.689 21.984 1.00 87.38 227 VAL A N 1
ATOM 1825 C CA . VAL A 1 227 ? -10.267 -3.857 22.587 1.00 87.38 227 VAL A CA 1
ATOM 1826 C C . VAL A 1 227 ? -9.415 -4.628 23.602 1.00 87.38 227 VAL A C 1
ATOM 1828 O O . VAL A 1 227 ? -8.312 -4.180 23.911 1.00 87.38 227 VAL A O 1
ATOM 1831 N N . ARG A 1 228 ? -9.881 -5.781 24.111 1.00 83.31 228 ARG A N 1
ATOM 1832 C CA . ARG A 1 228 ? -9.106 -6.657 25.013 1.00 83.31 228 ARG A CA 1
ATOM 1833 C C . ARG A 1 228 ? -8.068 -7.500 24.297 1.00 83.31 228 ARG A C 1
ATOM 1835 O O . ARG A 1 228 ? -7.050 -7.835 24.900 1.00 83.31 228 ARG A O 1
ATOM 1842 N N . GLU A 1 229 ? -8.380 -7.931 23.082 1.00 76.62 229 GLU A N 1
ATOM 1843 C CA . GLU A 1 229 ? -7.514 -8.818 22.320 1.00 76.62 229 GLU A CA 1
ATOM 1844 C C . GLU A 1 229 ? -6.568 -7.994 21.462 1.00 76.62 229 GLU A C 1
ATOM 1846 O O . GLU A 1 229 ? -6.927 -6.953 20.905 1.00 76.62 229 GLU A O 1
ATOM 1851 N N . ASP A 1 230 ? -5.325 -8.460 21.375 1.00 66.56 230 ASP A N 1
ATOM 1852 C CA . ASP A 1 230 ? -4.382 -7.861 20.455 1.00 66.56 230 ASP A CA 1
ATOM 1853 C C . ASP A 1 230 ? -4.727 -8.323 19.039 1.00 66.56 230 ASP A C 1
ATOM 1855 O O . ASP A 1 230 ? -4.488 -9.468 18.661 1.00 66.56 230 ASP A O 1
ATOM 1859 N N . SER A 1 231 ? -5.302 -7.414 18.258 1.00 57.81 231 SER A N 1
ATOM 1860 C CA . SER A 1 231 ? -5.664 -7.593 16.847 1.00 57.81 231 SER A CA 1
ATOM 1861 C C . SER A 1 231 ? -4.455 -7.845 15.926 1.00 57.81 231 SER A C 1
ATOM 1863 O O . SER A 1 231 ? -4.625 -7.918 14.714 1.00 57.81 231 SER A O 1
ATOM 1865 N N . VAL A 1 232 ? -3.239 -7.922 16.486 1.00 50.81 232 VAL A N 1
ATOM 1866 C CA . VAL A 1 232 ? -1.947 -8.069 15.790 1.00 50.81 232 VAL A CA 1
ATOM 1867 C C . VAL A 1 232 ? -1.367 -9.493 15.909 1.00 50.81 232 VAL A C 1
ATOM 1869 O O . VAL A 1 232 ? -0.241 -9.727 15.473 1.00 50.81 232 VAL A O 1
ATOM 1872 N N . ARG A 1 233 ? -2.091 -10.467 16.478 1.00 41.91 233 ARG A N 1
ATOM 1873 C CA . ARG A 1 233 ? -1.578 -11.846 16.566 1.00 41.91 233 ARG A CA 1
ATOM 1874 C C . ARG A 1 233 ? -1.801 -12.666 15.295 1.00 41.91 233 ARG A C 1
ATOM 1876 O O . ARG A 1 233 ? -2.939 -12.678 14.781 1.00 41.91 233 ARG A O 1
#

Radius of gyration: 31.3 Å; chains: 1; bounding box: 61×38×89 Å

pLDDT: mean 77.68, std 15.03, range [41.84, 97.5]

Secondary structure (DSSP, 8-state):
-HHHHHHHHTS-TTSSSSHHHHHHHHHHHHHHHHHHHHHHHHHHHHHHTT---HHHHHHHHHHHHHHHHHHHHHHHHHHS---TTSHHHHHHHHHHHHHHHHHHHHHHHHHHH--HHHHHHHHHHHHHHHHHHHHHHHHHHHHEEE-TT-TT-EEEPPPPSSHHHHHHT-SSS----B-TTT-PBPEEEE-SSSEEEEEEEESS-B--SSSGGG-B-SEEEEEEEETTS-TT-

Sequence (233 aa):
LSRRVNHDISKNPLKAKSAIRRWLTYFTLLITSGLFVGTMIALIFSFLEGEFTIRFLLKVAVLLTIAVLTFTYYLFSLRIQPTEAIYGTFHRRALLLTGFAVAVSVVWGMVLVGSPLTQRERRFDEQRVSDLRIIAEGIRSIVYDKGAYDPGRIRIKPIPQSLDQAAEQAEYQRMNTQDPQTGEPYGYTVLSSNTLELCATFTTERDQAFDIFWNHPSGRHCFTVDVREDSVR